Protein AF-A0A2E6C2A3-F1 (afdb_monomer)

Nearest PDB structures (foldseek):
  3q87-assembly1_B  TM=5.213E-01  e=1.460E-03  Encephalitozoon cuniculi
  8ys9-assembly2_B  TM=5.014E-01  e=2.684E-03  Rubellimicrobium thermophilum DSM 16684
  5hjk-assembly1_A  TM=4.630E-01  e=7.469E-04  Pyrococcus abyssi GE5
  3jay-assembly1_A  TM=4.163E-01  e=3.917E-02  Bombyx mori cypovirus 1
  5mat-assembly1_A  TM=3.743E-01  e=6.148E+00  Homo sapiens

Radius of gyration: 19.36 Å; Cα contacts (8 Å, |Δi|>4): 563; chains: 1; bounding box: 42×40×58 Å

Foldseek 3Di:
DWDPPDDDQDDPPALDDDDQQDWFWEDEPWFIAIDRNVLLQLAPQCVQFQVVLLLLLLQVPDPLAAAAEEAVCALNPSQVRHDLNYAYAYEELPHDAAADVCPPHLCCLRRRDDHDCPRPRHHYDNDHDFLPDNAPCVVCVVVVQQEHAEYEHERLPRRLRNLNSNPRRYYFKYKYKFALSCVVVVHDPVSVVVSVPQKWKFWRGLQGTHTPPDDDPLRRITMMMIGNDDPVSSRSSRDHQADPSYGYTNASLSVVCSSPSSVVVQHSVNSRVVTDTPPDDHDDDPPDDPVVVSVVVSVVSVD

Structure (mmCIF, N/CA/C/O backbone):
data_AF-A0A2E6C2A3-F1
#
_entry.id   AF-A0A2E6C2A3-F1
#
loop_
_atom_site.group_PDB
_atom_site.id
_atom_site.type_symbol
_atom_site.label_atom_id
_atom_site.label_alt_id
_atom_site.label_comp_id
_atom_site.label_asym_id
_atom_site.label_entity_id
_atom_site.label_seq_id
_atom_site.pdbx_PDB_ins_code
_atom_site.Cartn_x
_atom_site.Cartn_y
_atom_site.Cartn_z
_atom_site.occupancy
_atom_site.B_iso_or_equiv
_atom_site.auth_seq_id
_atom_site.auth_comp_id
_atom_site.auth_asym_id
_atom_site.auth_atom_id
_atom_site.pdbx_PDB_model_num
ATOM 1 N N . MET A 1 1 ? 3.997 14.629 -7.429 1.00 30.00 1 MET A N 1
ATOM 2 C CA . MET A 1 1 ? 2.573 14.233 -7.316 1.00 30.00 1 MET A CA 1
ATOM 3 C C . MET A 1 1 ? 2.253 13.533 -8.629 1.00 30.00 1 MET A C 1
ATOM 5 O O . MET A 1 1 ? 2.103 14.219 -9.629 1.00 30.00 1 MET A O 1
ATOM 9 N N . ILE A 1 2 ? 2.317 12.200 -8.661 1.00 34.03 2 ILE A N 1
ATOM 10 C CA . ILE A 1 2 ? 2.143 11.409 -9.892 1.00 34.03 2 ILE A CA 1
ATOM 11 C C . ILE A 1 2 ? 0.658 11.502 -10.283 1.00 34.03 2 ILE A C 1
ATOM 13 O O . ILE A 1 2 ? -0.202 11.111 -9.493 1.00 34.03 2 ILE A O 1
ATOM 17 N N . ASN A 1 3 ? 0.331 12.087 -11.435 1.00 29.52 3 ASN A N 1
ATOM 18 C CA . ASN A 1 3 ? -1.042 12.358 -11.862 1.00 29.52 3 ASN A CA 1
ATOM 19 C C . ASN A 1 3 ? -1.529 11.238 -12.795 1.00 29.52 3 ASN A C 1
ATOM 21 O O . ASN A 1 3 ? -1.477 11.328 -14.016 1.00 29.52 3 ASN A O 1
ATOM 25 N N . LEU A 1 4 ? -2.049 10.163 -12.204 1.00 38.25 4 LEU A N 1
ATOM 26 C CA . LEU A 1 4 ? -2.512 8.956 -12.903 1.00 38.25 4 LEU A CA 1
ATOM 27 C C . LEU A 1 4 ? -3.898 9.124 -13.563 1.00 38.25 4 LEU A C 1
ATOM 29 O O . LEU A 1 4 ? -4.798 8.314 -13.371 1.00 38.25 4 LEU A O 1
ATOM 33 N N . LYS A 1 5 ? -4.117 10.176 -14.359 1.00 31.83 5 LYS A N 1
ATOM 34 C CA . LYS A 1 5 ? -5.393 10.373 -15.076 1.00 31.83 5 LYS A CA 1
ATOM 35 C C . LYS A 1 5 ? -5.321 9.883 -16.519 1.00 31.83 5 LYS A C 1
ATOM 37 O O . LYS A 1 5 ? -5.285 10.690 -17.439 1.00 31.83 5 LYS A O 1
ATOM 42 N N . ASN A 1 6 ? -5.399 8.569 -16.727 1.00 35.06 6 ASN A N 1
ATOM 43 C CA . ASN A 1 6 ? -5.836 7.997 -18.007 1.00 35.06 6 ASN A CA 1
ATOM 44 C C . ASN A 1 6 ? -6.695 6.750 -17.765 1.00 35.06 6 ASN A C 1
ATOM 46 O O . ASN A 1 6 ? -6.207 5.710 -17.340 1.00 35.06 6 ASN A O 1
ATOM 50 N N . ARG A 1 7 ? -8.002 6.893 -18.015 1.00 38.50 7 ARG A N 1
ATOM 51 C CA . ARG A 1 7 ? -9.033 5.889 -17.725 1.00 38.50 7 ARG A CA 1
ATOM 52 C C . ARG A 1 7 ? -9.021 4.776 -18.774 1.00 38.50 7 ARG A C 1
ATOM 54 O O . ARG A 1 7 ? -9.281 5.053 -19.945 1.00 38.50 7 ARG A O 1
ATOM 61 N N . TYR A 1 8 ? -8.823 3.535 -18.341 1.00 39.09 8 TYR A N 1
ATOM 62 C CA . TYR A 1 8 ? -9.189 2.338 -19.100 1.00 39.09 8 TYR A CA 1
ATOM 63 C C . TYR A 1 8 ? -10.454 1.734 -18.485 1.00 39.09 8 TYR A C 1
ATOM 65 O O . TYR A 1 8 ? -10.582 1.654 -17.267 1.00 39.09 8 TYR A O 1
ATOM 73 N N . ALA A 1 9 ? -11.413 1.350 -19.329 1.00 34.41 9 ALA A N 1
ATOM 74 C CA . ALA A 1 9 ? -12.522 0.506 -18.908 1.00 34.41 9 ALA A CA 1
ATOM 75 C C . ALA A 1 9 ? -11.968 -0.909 -18.685 1.00 34.41 9 ALA A C 1
ATOM 77 O O . ALA A 1 9 ? -11.440 -1.507 -19.621 1.00 34.41 9 ALA A O 1
ATOM 78 N N . ILE A 1 10 ? -12.045 -1.405 -17.451 1.00 45.72 10 ILE A N 1
ATOM 79 C CA . ILE A 1 10 ? -11.574 -2.740 -17.074 1.00 45.72 10 ILE A CA 1
ATOM 80 C C . ILE A 1 10 ? -12.564 -3.759 -17.659 1.00 45.72 10 ILE A C 1
ATOM 82 O O . ILE A 1 10 ? -13.759 -3.699 -17.367 1.00 45.72 10 ILE A O 1
ATOM 86 N N . SER A 1 11 ? -12.099 -4.646 -18.545 1.00 36.12 11 SER A N 1
ATOM 87 C CA . SER A 1 11 ? -12.903 -5.771 -19.030 1.00 36.12 11 SER A CA 1
ATOM 88 C C . SER A 1 11 ? -12.988 -6.855 -17.958 1.00 36.12 11 SER A C 1
ATOM 90 O O . SER A 1 11 ? -12.017 -7.089 -17.252 1.00 36.12 11 SER A O 1
ATOM 92 N N . GLU A 1 12 ? -14.123 -7.557 -17.887 1.00 39.19 12 GLU A N 1
ATOM 93 C CA . GLU A 1 12 ? -14.438 -8.671 -16.965 1.00 39.19 12 GLU A CA 1
ATOM 94 C C . GLU A 1 12 ? -13.514 -9.910 -17.074 1.00 39.19 12 GLU A C 1
ATOM 96 O O . GLU A 1 12 ? -13.840 -10.989 -16.579 1.00 39.19 12 GLU A O 1
ATOM 101 N N . THR A 1 13 ? -12.361 -9.808 -17.732 1.00 41.03 13 THR A N 1
ATOM 102 C CA . THR A 1 13 ? -11.328 -10.842 -17.681 1.00 41.03 13 THR A CA 1
ATOM 103 C C . THR A 1 13 ? -10.669 -10.795 -16.310 1.00 41.03 13 THR A C 1
ATOM 105 O O . THR A 1 13 ? -10.180 -9.744 -15.902 1.00 41.03 13 THR A O 1
ATOM 108 N N . ALA A 1 14 ? -10.646 -11.933 -15.610 1.00 48.16 14 ALA A N 1
ATOM 109 C CA . ALA A 1 14 ? -9.877 -12.091 -14.382 1.00 48.16 14 ALA A CA 1
ATOM 110 C C . ALA A 1 14 ? -8.466 -11.523 -14.594 1.00 48.16 14 ALA A C 1
ATOM 112 O O . ALA A 1 14 ? -7.770 -11.907 -15.535 1.00 48.16 14 ALA A O 1
ATOM 113 N N . MET A 1 15 ? -8.079 -10.554 -13.769 1.00 66.06 15 MET A N 1
ATOM 114 C CA . MET A 1 15 ? -6.724 -10.020 -13.779 1.00 66.06 15 MET A CA 1
ATOM 115 C C . MET A 1 15 ? -5.789 -11.129 -13.314 1.00 66.06 15 MET A C 1
ATOM 117 O O . MET A 1 15 ? -5.781 -11.496 -12.143 1.00 66.06 15 MET A O 1
ATOM 121 N N . GLU A 1 16 ? -5.036 -11.695 -14.248 1.00 73.69 16 GLU A N 1
ATOM 122 C CA . GLU A 1 16 ? -4.026 -12.699 -13.938 1.00 73.69 16 GLU A CA 1
ATOM 123 C C . GLU A 1 16 ? -2.728 -12.007 -13.513 1.00 73.69 16 GLU A C 1
ATOM 125 O O . GLU A 1 16 ? -2.248 -11.072 -14.165 1.00 73.69 16 GLU A O 1
ATOM 130 N N . GLU A 1 17 ? -2.149 -12.469 -12.405 1.00 87.06 17 GLU A N 1
ATOM 131 C CA . GLU A 1 17 ? -0.811 -12.055 -12.001 1.00 87.06 17 GLU A CA 1
ATOM 132 C C . GLU A 1 17 ? 0.209 -12.479 -13.066 1.00 87.06 17 GLU A C 1
ATOM 134 O O . GLU A 1 17 ? 0.205 -13.605 -13.568 1.00 87.06 17 GLU A O 1
ATOM 139 N N . LEU A 1 18 ? 1.114 -11.563 -13.414 1.00 92.25 18 LEU A N 1
ATOM 140 C CA . LEU A 1 18 ? 2.214 -11.881 -14.313 1.00 92.25 18 LEU A CA 1
ATOM 141 C C . LEU A 1 18 ? 3.245 -12.770 -13.598 1.00 92.25 18 LEU A C 1
ATOM 143 O O . LEU A 1 18 ? 3.566 -12.513 -12.437 1.00 92.25 18 LEU A O 1
ATOM 147 N N . PRO A 1 19 ? 3.864 -13.738 -14.297 1.00 93.81 19 PRO A N 1
ATOM 148 C CA . PRO A 1 19 ? 5.027 -14.450 -13.776 1.00 93.81 19 PRO A CA 1
ATOM 149 C C . PRO A 1 19 ? 6.126 -13.481 -13.318 1.00 93.81 19 PRO A C 1
ATOM 151 O O . PRO A 1 19 ? 6.351 -12.453 -13.957 1.00 93.81 19 PRO A O 1
ATOM 154 N N . LEU A 1 20 ? 6.849 -13.803 -12.243 1.00 95.00 20 LEU A N 1
ATOM 155 C CA . LEU A 1 20 ? 7.903 -12.929 -11.701 1.00 95.00 20 LEU A CA 1
ATOM 156 C C . LEU A 1 20 ? 9.041 -12.651 -12.703 1.00 95.00 20 LEU A C 1
ATOM 158 O O . LEU A 1 20 ? 9.672 -11.596 -12.648 1.00 95.00 20 LEU A O 1
ATOM 162 N N . ASP A 1 21 ? 9.292 -13.573 -13.632 1.00 95.50 21 ASP A N 1
ATOM 163 C CA . ASP A 1 21 ? 10.275 -13.439 -14.712 1.00 95.50 21 ASP A CA 1
ATOM 164 C C . ASP A 1 21 ? 9.730 -12.744 -15.972 1.00 95.50 21 ASP A C 1
ATOM 166 O O . ASP A 1 21 ? 10.460 -12.544 -16.949 1.00 95.50 21 ASP A O 1
ATOM 170 N N . ALA A 1 22 ? 8.460 -12.331 -15.962 1.00 96.19 22 ALA A N 1
ATOM 171 C CA . ALA A 1 22 ? 7.900 -11.502 -17.012 1.00 96.19 22 ALA A CA 1
ATOM 172 C C . ALA A 1 22 ? 8.644 -10.167 -17.098 1.00 96.19 22 ALA A C 1
ATOM 174 O O . ALA A 1 22 ? 8.986 -9.559 -16.090 1.00 96.19 22 ALA A O 1
ATOM 175 N N . TRP A 1 23 ? 8.820 -9.658 -18.313 1.00 97.25 23 TRP A N 1
ATOM 176 C CA . TRP A 1 23 ? 9.277 -8.290 -18.526 1.00 97.25 23 TRP A CA 1
ATOM 177 C C . TRP A 1 23 ? 8.085 -7.350 -18.665 1.00 97.25 23 TRP A C 1
ATOM 179 O O . TRP A 1 23 ? 7.107 -7.668 -19.354 1.00 97.25 23 TRP A O 1
ATOM 189 N N . ILE A 1 24 ? 8.195 -6.201 -18.007 1.00 97.56 24 ILE A N 1
ATOM 190 C CA . ILE A 1 24 ? 7.242 -5.096 -18.066 1.00 97.56 24 ILE A CA 1
ATOM 191 C C . ILE A 1 24 ? 7.940 -3.828 -18.549 1.00 97.56 24 ILE A C 1
ATOM 193 O O . ILE A 1 24 ? 9.171 -3.732 -18.551 1.00 97.56 24 ILE A O 1
ATOM 197 N N . THR A 1 25 ? 7.141 -2.840 -18.929 1.00 98.19 25 THR A N 1
ATOM 198 C CA . THR A 1 25 ? 7.621 -1.548 -19.415 1.00 98.19 25 THR A CA 1
ATOM 199 C C . THR A 1 25 ? 7.002 -0.428 -18.601 1.00 98.19 25 THR A C 1
ATOM 201 O O . THR A 1 25 ? 5.785 -0.330 -18.513 1.00 98.19 25 THR A O 1
ATOM 204 N N . VAL A 1 26 ? 7.820 0.463 -18.056 1.00 98.38 26 VAL A N 1
ATOM 205 C CA . VAL A 1 26 ? 7.362 1.754 -17.532 1.00 98.38 26 VAL A CA 1
ATOM 206 C C . VAL A 1 26 ? 7.605 2.788 -18.616 1.00 98.38 26 VAL A C 1
ATOM 208 O O . VAL A 1 26 ? 8.708 2.843 -19.158 1.00 98.38 26 VAL A O 1
ATOM 211 N N . SER A 1 27 ? 6.609 3.597 -18.954 1.00 98.00 27 SER A N 1
ATOM 212 C CA . SER A 1 27 ? 6.743 4.611 -20.004 1.00 98.00 27 SER A CA 1
ATOM 213 C C . SER A 1 27 ? 6.090 5.928 -19.619 1.00 98.00 27 SER A C 1
ATOM 215 O O . SER A 1 27 ? 4.968 5.926 -19.105 1.00 98.00 27 SER A O 1
ATOM 217 N N . ASP A 1 28 ? 6.758 7.026 -19.961 1.00 98.12 28 ASP A N 1
ATOM 218 C CA . ASP A 1 28 ? 6.150 8.348 -20.082 1.00 98.12 28 ASP A CA 1
ATOM 219 C C . ASP A 1 28 ? 5.925 8.721 -21.560 1.00 98.12 28 ASP A C 1
ATOM 221 O O . ASP A 1 28 ? 5.974 7.867 -22.453 1.00 98.12 28 ASP A O 1
ATOM 225 N N . ALA A 1 29 ? 5.621 9.992 -21.833 1.00 97.56 29 ALA A N 1
ATOM 226 C CA . ALA A 1 29 ? 5.338 10.475 -23.185 1.00 97.56 29 ALA A CA 1
ATOM 227 C C . ALA A 1 29 ? 6.500 10.266 -24.178 1.00 97.56 29 ALA A C 1
ATOM 229 O O . ALA A 1 29 ? 6.259 10.101 -25.375 1.00 97.56 29 ALA A O 1
ATOM 230 N N . GLU A 1 30 ? 7.745 10.248 -23.702 1.00 97.62 30 GLU A N 1
ATOM 231 C CA . GLU A 1 30 ? 8.944 10.274 -24.550 1.00 97.62 30 GLU A CA 1
ATOM 232 C C . GLU A 1 30 ? 9.858 9.061 -24.332 1.00 97.62 30 GLU A C 1
ATOM 234 O O . GLU A 1 30 ? 10.491 8.585 -25.279 1.00 97.62 30 GLU A O 1
ATOM 239 N N . HIS A 1 31 ? 9.912 8.545 -23.104 1.00 98.50 31 HIS A N 1
ATOM 240 C CA . HIS A 1 31 ? 10.874 7.538 -22.676 1.00 98.50 31 HIS A CA 1
ATOM 241 C C . HIS A 1 31 ? 10.195 6.302 -22.093 1.00 98.50 31 HIS A C 1
ATOM 243 O O . HIS A 1 31 ? 9.140 6.379 -21.460 1.00 98.50 31 HIS A O 1
ATOM 249 N N . LYS A 1 32 ? 10.881 5.165 -22.221 1.00 98.25 32 LYS A N 1
ATOM 250 C CA . LYS A 1 32 ? 10.518 3.898 -21.592 1.00 98.25 32 LYS A CA 1
ATOM 251 C C . LYS A 1 32 ? 11.697 3.217 -20.908 1.00 98.25 32 LYS A C 1
ATOM 253 O O . LYS A 1 32 ? 12.860 3.398 -21.279 1.00 98.25 32 LYS A O 1
ATOM 258 N N . HIS A 1 33 ? 11.368 2.379 -19.936 1.00 98.19 33 HIS A N 1
ATOM 259 C CA . HIS A 1 33 ? 12.287 1.508 -19.223 1.00 98.19 33 HIS A CA 1
ATOM 260 C C . HIS A 1 33 ? 11.682 0.108 -19.116 1.00 98.19 33 HIS A C 1
ATOM 262 O O . HIS A 1 33 ? 10.583 -0.050 -18.586 1.00 98.19 33 HIS A O 1
ATOM 268 N N . ASN A 1 34 ? 12.390 -0.903 -19.620 1.00 98.06 34 ASN A N 1
ATOM 269 C CA . ASN A 1 34 ? 11.996 -2.298 -19.453 1.00 98.06 34 ASN A CA 1
ATOM 270 C C . ASN A 1 34 ? 12.685 -2.872 -18.211 1.00 98.06 34 ASN A C 1
ATOM 272 O O . ASN A 1 34 ? 13.881 -2.657 -18.014 1.00 98.06 34 ASN A O 1
ATOM 276 N N . LEU A 1 35 ? 11.944 -3.622 -17.403 1.00 97.69 35 LEU A N 1
ATOM 277 C CA . LEU A 1 35 ? 12.467 -4.281 -16.211 1.00 97.69 35 LEU A CA 1
ATOM 278 C C . LEU A 1 35 ? 11.759 -5.624 -15.974 1.00 97.69 35 LEU A C 1
ATOM 280 O O . LEU A 1 35 ? 10.610 -5.791 -16.399 1.00 97.69 35 LEU A O 1
ATOM 284 N N . PRO A 1 36 ? 12.405 -6.572 -15.275 1.00 97.38 36 PRO A N 1
ATOM 285 C CA . PRO A 1 36 ? 11.733 -7.755 -14.757 1.00 97.38 36 PRO A CA 1
ATOM 286 C C . PRO A 1 36 ? 10.619 -7.360 -13.785 1.00 97.38 36 PRO A C 1
ATOM 288 O O . PRO A 1 36 ? 10.810 -6.487 -12.933 1.00 97.38 36 PRO A O 1
ATOM 291 N N . TYR A 1 37 ? 9.472 -8.027 -13.876 1.00 96.81 37 TYR A N 1
ATOM 292 C CA . TYR A 1 37 ? 8.324 -7.793 -13.007 1.00 96.81 37 TYR A CA 1
ATOM 293 C C . TYR A 1 37 ? 8.673 -8.048 -11.543 1.00 96.81 37 TYR A C 1
ATOM 295 O O . TYR A 1 37 ? 8.223 -7.300 -10.680 1.00 96.81 37 TYR A O 1
ATOM 303 N N . PHE A 1 38 ? 9.560 -9.012 -11.276 1.00 97.12 38 PHE A N 1
ATOM 304 C CA . PHE A 1 38 ? 10.152 -9.252 -9.962 1.00 97.12 38 PHE A CA 1
ATOM 305 C C . PHE A 1 38 ? 10.625 -7.970 -9.262 1.00 97.12 38 PHE A C 1
ATOM 307 O O . PHE A 1 38 ? 10.284 -7.759 -8.103 1.00 97.12 38 PHE A O 1
ATOM 314 N N . ASN A 1 39 ? 11.344 -7.082 -9.961 1.00 96.00 39 ASN A N 1
ATOM 315 C CA . ASN A 1 39 ? 11.860 -5.847 -9.360 1.00 96.00 39 ASN A CA 1
ATOM 316 C C . ASN A 1 39 ? 10.726 -4.923 -8.900 1.00 96.00 39 ASN A C 1
ATOM 318 O 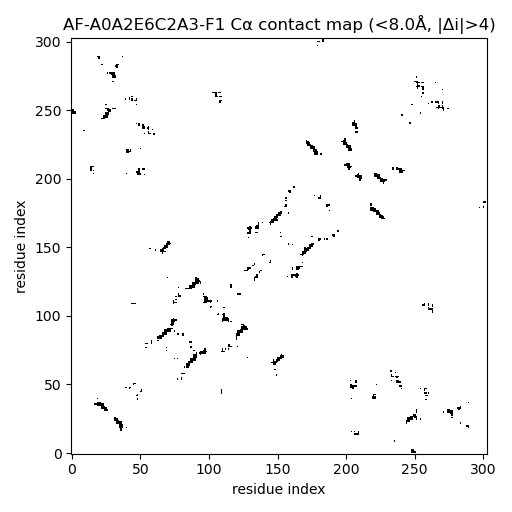O . ASN A 1 39 ? 10.854 -4.266 -7.874 1.00 96.00 39 ASN A O 1
ATOM 322 N N . TYR A 1 40 ? 9.618 -4.880 -9.645 1.00 96.38 40 TYR A N 1
ATOM 323 C CA . TYR A 1 40 ? 8.432 -4.129 -9.237 1.00 96.38 40 TYR A CA 1
ATOM 324 C C . TYR A 1 40 ? 7.695 -4.821 -8.088 1.00 96.38 40 TYR A C 1
ATOM 326 O O . TYR A 1 40 ? 7.234 -4.175 -7.151 1.00 96.38 40 TYR A O 1
ATOM 334 N N . ARG A 1 41 ? 7.634 -6.149 -8.135 1.00 94.88 41 ARG A N 1
ATOM 335 C CA . ARG A 1 41 ? 6.929 -6.987 -7.168 1.00 94.88 41 ARG A CA 1
ATOM 336 C C . ARG A 1 41 ? 7.505 -6.959 -5.758 1.00 94.88 41 ARG A C 1
ATOM 338 O O . ARG A 1 41 ? 6.729 -7.105 -4.826 1.00 94.88 41 ARG A O 1
ATOM 345 N N . ILE A 1 42 ? 8.811 -6.756 -5.603 1.00 94.19 42 ILE A N 1
ATOM 346 C CA . ILE A 1 42 ? 9.465 -6.641 -4.287 1.00 94.19 42 ILE A CA 1
ATOM 347 C C . ILE A 1 42 ? 9.402 -5.225 -3.691 1.00 94.19 42 ILE A C 1
ATOM 349 O O . ILE A 1 42 ? 9.993 -4.974 -2.645 1.00 94.19 42 ILE A O 1
ATOM 353 N N . CYS A 1 43 ? 8.757 -4.271 -4.367 1.00 93.81 43 CYS A N 1
ATOM 354 C CA . CYS A 1 43 ? 8.731 -2.886 -3.919 1.00 93.81 43 CYS A CA 1
ATOM 355 C C . CYS A 1 43 ? 7.668 -2.664 -2.834 1.00 93.81 43 CYS A C 1
ATOM 357 O O . CYS A 1 43 ? 6.473 -2.786 -3.098 1.00 93.81 43 CYS A O 1
ATOM 359 N N . CYS A 1 44 ? 8.105 -2.232 -1.650 1.00 92.00 44 CYS A N 1
ATOM 360 C CA . CYS A 1 44 ? 7.234 -1.857 -0.534 1.00 92.00 44 CYS A CA 1
ATOM 361 C C . CYS A 1 44 ? 6.697 -0.416 -0.594 1.00 92.00 44 CYS A C 1
ATOM 363 O O . CYS A 1 44 ? 6.017 0.045 0.316 1.00 92.00 44 CYS A O 1
ATOM 365 N N . ASN A 1 45 ? 6.982 0.335 -1.661 1.00 93.94 45 ASN A N 1
ATOM 366 C CA . ASN A 1 45 ? 6.507 1.709 -1.773 1.00 93.94 45 ASN A CA 1
ATOM 367 C C . ASN A 1 45 ? 5.000 1.750 -2.087 1.00 93.94 45 ASN A C 1
ATOM 369 O O . ASN A 1 45 ? 4.590 1.533 -3.235 1.00 93.94 45 ASN A O 1
ATOM 373 N N . HIS A 1 46 ? 4.192 2.094 -1.077 1.00 92.19 46 HIS A N 1
ATOM 374 C CA . HIS A 1 46 ? 2.725 2.181 -1.135 1.00 92.19 46 HIS A CA 1
ATOM 375 C C . HIS A 1 46 ? 2.194 3.049 -2.290 1.00 92.19 46 HIS A C 1
ATOM 377 O O . HIS A 1 46 ? 1.087 2.836 -2.791 1.00 92.19 46 HIS A O 1
ATOM 383 N N . MET A 1 47 ? 2.995 4.006 -2.771 1.00 91.31 47 MET A N 1
ATOM 384 C CA . MET A 1 47 ? 2.626 4.879 -3.887 1.00 91.31 47 MET A CA 1
ATOM 385 C C . MET A 1 47 ? 2.559 4.160 -5.235 1.00 91.31 47 MET A C 1
ATOM 387 O O . MET A 1 47 ? 1.907 4.665 -6.151 1.00 91.31 47 MET A O 1
ATOM 391 N N . ILE A 1 48 ? 3.245 3.023 -5.383 1.00 94.56 48 ILE A N 1
ATOM 392 C CA . ILE A 1 48 ? 3.343 2.311 -6.660 1.00 94.56 48 ILE A CA 1
ATOM 393 C C . ILE A 1 48 ? 3.052 0.811 -6.563 1.00 94.56 48 ILE A C 1
ATOM 395 O O . ILE A 1 48 ? 2.894 0.183 -7.600 1.00 94.56 48 ILE A O 1
ATOM 399 N N . ASN A 1 49 ? 2.967 0.208 -5.379 1.00 94.75 49 ASN A N 1
ATOM 400 C CA . ASN A 1 49 ? 2.737 -1.238 -5.239 1.00 94.75 49 ASN A CA 1
ATOM 401 C C . ASN A 1 49 ? 1.252 -1.657 -5.393 1.00 94.75 49 ASN A C 1
ATOM 403 O O . ASN A 1 49 ? 0.965 -2.847 -5.490 1.00 94.75 49 ASN A O 1
ATOM 407 N N . GLY A 1 50 ? 0.323 -0.693 -5.460 1.00 95.88 50 GLY A N 1
ATOM 408 C CA . GLY A 1 50 ? -1.128 -0.915 -5.551 1.00 95.88 50 GLY A CA 1
ATOM 409 C C . GLY A 1 50 ? -1.899 -0.618 -4.258 1.00 95.88 50 GLY A C 1
ATOM 410 O O . GLY A 1 50 ? -3.121 -0.497 -4.294 1.00 95.88 50 GLY A O 1
ATOM 411 N N . GLU A 1 51 ? -1.214 -0.415 -3.135 1.00 96.69 51 GLU A N 1
ATOM 412 C CA . GLU A 1 51 ? -1.825 -0.126 -1.833 1.00 96.69 51 GLU A CA 1
ATOM 413 C C . GLU A 1 51 ? -2.662 1.157 -1.846 1.00 96.69 51 GLU A C 1
ATOM 415 O O . GLU A 1 51 ? -3.815 1.162 -1.420 1.00 96.69 51 GLU A O 1
ATOM 420 N N . MET A 1 52 ? -2.134 2.243 -2.417 1.00 96.50 52 MET A N 1
ATOM 421 C CA . MET A 1 52 ? -2.906 3.483 -2.546 1.00 96.50 52 MET A CA 1
ATOM 422 C C . MET A 1 52 ? -4.099 3.355 -3.495 1.00 96.50 52 MET A C 1
ATOM 424 O O . MET A 1 52 ? -5.106 4.034 -3.295 1.00 96.50 52 MET A O 1
ATOM 428 N N . SER A 1 53 ? -4.030 2.480 -4.502 1.00 97.38 53 SER A N 1
ATOM 429 C CA . SER A 1 53 ? -5.187 2.177 -5.354 1.00 97.38 53 SER A CA 1
ATOM 430 C C . SER A 1 53 ? -6.268 1.420 -4.578 1.00 97.38 53 SER A C 1
ATOM 432 O O . SER A 1 53 ? -7.450 1.732 -4.733 1.00 97.38 53 SER A O 1
ATOM 434 N N . LEU A 1 54 ? -5.880 0.491 -3.696 1.00 98.50 54 LEU A N 1
ATOM 435 C CA . LEU A 1 54 ? -6.806 -0.188 -2.788 1.00 98.50 54 LEU A CA 1
ATOM 436 C C . LEU A 1 54 ? -7.463 0.805 -1.827 1.00 98.50 54 LEU A C 1
ATOM 438 O O . LEU A 1 54 ? -8.690 0.876 -1.789 1.00 98.50 54 LEU A O 1
ATOM 442 N N . LEU A 1 55 ? -6.671 1.602 -1.101 1.00 98.44 55 LEU A N 1
ATOM 443 C CA . LEU A 1 55 ? -7.187 2.569 -0.128 1.00 98.44 55 LEU A CA 1
ATOM 444 C C . LEU A 1 55 ? -8.201 3.526 -0.765 1.00 98.44 55 LEU A C 1
ATOM 446 O O . LEU A 1 55 ? -9.283 3.730 -0.222 1.00 98.44 55 LEU A O 1
ATOM 450 N N . ARG A 1 56 ? -7.882 4.088 -1.936 1.00 98.44 56 ARG A N 1
ATOM 451 C CA . ARG A 1 56 ? -8.788 4.998 -2.657 1.00 98.44 56 ARG A CA 1
ATOM 452 C C . ARG A 1 56 ? -10.087 4.316 -3.063 1.00 98.44 56 ARG A C 1
ATOM 454 O O . ARG A 1 56 ? -11.150 4.925 -2.969 1.00 98.44 56 ARG A O 1
ATOM 461 N N . SER A 1 57 ? -10.007 3.059 -3.494 1.00 98.44 57 SER A N 1
ATOM 462 C CA . SER A 1 57 ? -11.188 2.271 -3.838 1.00 98.44 57 SER A CA 1
ATOM 463 C C . SER A 1 57 ? -12.060 1.973 -2.608 1.00 98.44 57 SER A C 1
ATOM 465 O O . SER A 1 57 ? -13.284 2.106 -2.675 1.00 98.44 57 SER A O 1
ATOM 467 N N . ILE A 1 58 ? -11.441 1.673 -1.459 1.00 98.50 58 ILE A N 1
ATOM 468 C CA . ILE A 1 58 ? -12.114 1.517 -0.159 1.00 98.50 58 ILE A CA 1
ATOM 469 C C . ILE A 1 58 ? -12.802 2.811 0.261 1.00 98.50 58 ILE A C 1
ATOM 471 O O . ILE A 1 58 ? -14.011 2.800 0.471 1.00 98.50 58 ILE A O 1
ATOM 475 N N . VAL A 1 59 ? -12.077 3.930 0.331 1.00 98.25 59 VAL A N 1
ATOM 476 C CA . VAL A 1 59 ? -12.637 5.228 0.743 1.00 98.25 59 VAL A CA 1
ATOM 477 C C . VAL A 1 59 ? -13.820 5.622 -0.140 1.00 98.25 59 VAL A C 1
ATOM 479 O O . VAL A 1 59 ? -14.860 6.028 0.368 1.00 98.25 59 VAL A O 1
ATOM 482 N N . LYS A 1 60 ? -13.708 5.438 -1.458 1.00 97.94 60 LYS A N 1
ATOM 483 C CA . LYS A 1 60 ? -14.787 5.752 -2.404 1.00 97.94 60 LYS A CA 1
ATOM 484 C C . LYS A 1 60 ? -16.090 4.992 -2.116 1.00 97.94 60 LYS A C 1
ATOM 486 O O . LYS A 1 60 ? -17.165 5.515 -2.406 1.00 97.94 60 LYS A O 1
ATOM 491 N N . ASN A 1 61 ? -15.994 3.769 -1.601 1.00 97.81 61 ASN A N 1
ATOM 492 C CA . ASN A 1 61 ? -17.129 2.868 -1.384 1.00 97.81 61 ASN A CA 1
ATOM 493 C C . ASN A 1 61 ? -17.537 2.736 0.094 1.00 97.81 61 ASN A C 1
ATOM 495 O O . ASN A 1 61 ? -18.537 2.087 0.402 1.00 97.81 61 ASN A O 1
ATOM 499 N N . ALA A 1 62 ? -16.782 3.345 1.006 1.00 97.62 62 ALA A N 1
ATOM 500 C CA . ALA A 1 62 ? -17.053 3.340 2.433 1.00 97.62 62 ALA A CA 1
ATOM 501 C C . ALA A 1 62 ? -18.198 4.312 2.796 1.00 97.62 62 ALA A C 1
ATOM 503 O O . ALA A 1 62 ? -18.456 5.280 2.071 1.00 97.62 62 ALA A O 1
ATOM 504 N N . PRO A 1 63 ? -18.902 4.090 3.922 1.00 97.88 63 PRO A N 1
ATOM 505 C CA . PRO A 1 63 ? -19.859 5.066 4.434 1.00 97.88 63 PRO A CA 1
ATOM 506 C C . PRO A 1 63 ? -19.165 6.394 4.769 1.00 97.88 63 PRO A C 1
ATOM 508 O O . PRO A 1 63 ? -17.971 6.443 5.055 1.00 97.88 63 PRO A O 1
ATOM 511 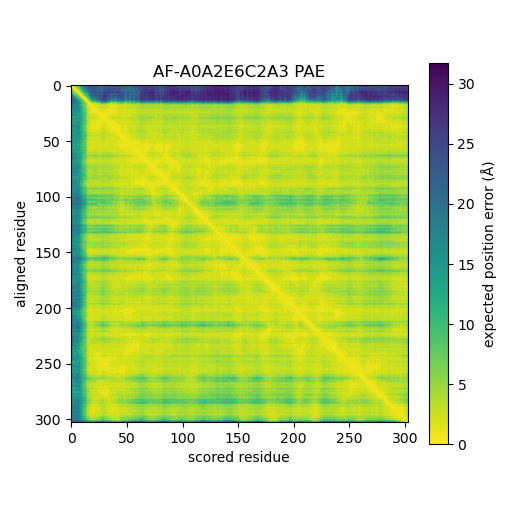N N . SER A 1 64 ? -19.922 7.493 4.753 1.00 97.19 64 SER A N 1
ATOM 512 C CA . SER A 1 64 ? -19.364 8.840 4.935 1.00 97.19 64 SER A CA 1
ATOM 513 C C . SER A 1 64 ? -18.656 9.046 6.276 1.00 97.19 64 SER A C 1
ATOM 515 O O . SER A 1 64 ? -17.777 9.892 6.356 1.00 97.19 64 SER A O 1
ATOM 517 N N . ASP A 1 65 ? -19.044 8.308 7.311 1.00 97.81 65 ASP A N 1
ATOM 518 C CA . ASP A 1 65 ? -18.511 8.351 8.677 1.00 97.81 65 ASP A CA 1
ATOM 519 C C . ASP A 1 65 ? -17.543 7.195 8.988 1.00 97.81 65 ASP A C 1
ATOM 521 O O . ASP A 1 65 ? -17.327 6.840 10.150 1.00 97.81 65 ASP A O 1
ATOM 525 N N . ALA A 1 66 ? -16.958 6.599 7.944 1.00 98.62 66 ALA A N 1
ATOM 526 C CA . ALA A 1 66 ? -16.120 5.419 8.067 1.00 98.62 66 ALA A CA 1
ATOM 527 C C . ALA A 1 66 ? -14.940 5.588 9.034 1.00 98.62 66 ALA A C 1
ATOM 529 O O . ALA A 1 66 ? -14.263 6.617 9.057 1.00 98.62 66 ALA A O 1
ATOM 530 N N . GLN A 1 67 ? -14.679 4.525 9.790 1.00 98.75 67 GLN A N 1
ATOM 531 C CA . GLN A 1 67 ? -13.559 4.383 10.711 1.00 98.75 67 GLN A CA 1
ATOM 532 C C . GLN A 1 67 ? -12.421 3.638 10.000 1.00 98.75 67 GLN A C 1
ATOM 534 O O . GLN A 1 67 ? -12.552 2.454 9.671 1.00 98.75 67 GLN A O 1
ATOM 539 N N . ILE A 1 68 ? -11.319 4.340 9.744 1.00 98.69 68 ILE A N 1
ATOM 540 C CA . ILE A 1 68 ? -10.151 3.855 9.005 1.00 98.69 68 ILE A CA 1
ATOM 541 C C . ILE A 1 68 ? -8.961 3.780 9.960 1.00 98.69 68 ILE A C 1
ATOM 543 O O . ILE A 1 68 ? -8.545 4.786 10.528 1.00 98.69 68 ILE A O 1
ATOM 547 N N . PHE A 1 69 ? -8.421 2.586 10.158 1.00 98.81 69 PHE A N 1
ATOM 548 C CA . PHE A 1 69 ? -7.325 2.327 11.083 1.00 98.81 69 PHE A CA 1
ATOM 549 C C . PHE A 1 69 ? -6.064 1.965 10.300 1.00 98.81 69 PHE A C 1
ATOM 551 O O . PHE A 1 69 ? -6.118 1.158 9.374 1.00 98.81 69 PHE A O 1
ATOM 558 N N . ASP A 1 70 ? -4.937 2.550 10.692 1.00 98.44 70 ASP A N 1
ATOM 559 C CA . ASP A 1 70 ? -3.610 2.266 10.147 1.00 98.44 70 ASP A CA 1
ATOM 560 C C . ASP A 1 70 ? -2.656 1.995 11.313 1.00 98.44 70 ASP A C 1
ATOM 562 O O . ASP A 1 70 ? -2.382 2.881 12.128 1.00 98.44 70 ASP A O 1
ATOM 566 N N . VAL A 1 71 ? -2.225 0.744 11.448 1.00 98.19 71 VAL A N 1
ATOM 567 C CA . VAL A 1 71 ? -1.291 0.287 12.481 1.00 98.19 71 VAL A CA 1
ATOM 568 C C . VAL A 1 71 ? 0.058 0.036 11.819 1.00 98.19 71 VAL A C 1
ATOM 570 O O . VAL A 1 71 ? 0.120 -0.723 10.856 1.00 98.19 71 VAL A O 1
ATOM 573 N N . GLY A 1 72 ? 1.111 0.677 12.333 1.00 96.06 72 GLY A N 1
ATOM 574 C CA . GLY A 1 72 ? 2.369 0.870 11.599 1.00 96.06 72 GLY A CA 1
ATOM 575 C C . GLY A 1 72 ? 2.387 2.174 10.803 1.00 96.06 72 GLY A C 1
ATOM 576 O O . GLY A 1 72 ? 2.873 2.226 9.679 1.00 96.06 72 GLY A O 1
ATOM 577 N N . ALA A 1 73 ? 1.773 3.230 11.341 1.00 96.25 73 ALA A N 1
ATOM 578 C CA . ALA A 1 73 ? 1.413 4.422 10.575 1.00 96.25 73 ALA A CA 1
ATOM 579 C C . ALA A 1 73 ? 2.538 5.460 10.405 1.00 96.25 73 ALA A C 1
ATOM 581 O O . ALA A 1 73 ? 2.265 6.596 9.993 1.00 96.25 73 ALA A O 1
ATOM 582 N N . THR A 1 74 ? 3.790 5.138 10.737 1.00 94.25 74 THR A N 1
ATOM 583 C CA . THR A 1 74 ? 4.914 6.043 10.468 1.00 94.25 74 THR A CA 1
ATOM 584 C C . THR A 1 74 ? 4.962 6.428 8.989 1.00 94.25 74 THR A C 1
ATOM 586 O O . THR A 1 74 ? 4.996 5.589 8.096 1.00 94.25 74 THR A O 1
ATOM 589 N N . GLY A 1 75 ? 4.958 7.733 8.716 1.00 93.88 75 GLY A N 1
ATOM 590 C CA . GLY A 1 75 ? 4.949 8.264 7.355 1.00 93.88 75 GLY A CA 1
ATOM 591 C C . GLY A 1 75 ? 3.630 8.064 6.598 1.00 93.88 75 GLY A C 1
ATOM 592 O O . GLY A 1 75 ? 3.591 8.327 5.396 1.00 93.88 75 GLY A O 1
ATOM 593 N N . SER A 1 76 ? 2.548 7.644 7.263 1.00 94.94 76 SER A N 1
ATOM 594 C CA . SER A 1 76 ? 1.265 7.372 6.610 1.00 94.94 76 SER A CA 1
ATOM 595 C C . SER A 1 76 ? 0.679 8.607 5.933 1.00 94.94 76 SER A C 1
ATOM 597 O O . SER A 1 76 ? 0.508 9.663 6.553 1.00 94.94 76 SER A O 1
ATOM 599 N N . CYS A 1 77 ? 0.304 8.458 4.662 1.00 95.38 77 CYS A N 1
ATOM 600 C CA . CYS A 1 77 ? -0.414 9.476 3.904 1.00 95.38 77 CYS A CA 1
ATOM 601 C C . CYS A 1 77 ? -1.925 9.230 3.810 1.00 95.38 77 CYS A C 1
ATOM 603 O O . CYS A 1 77 ? -2.599 9.938 3.057 1.00 95.38 77 CYS A O 1
ATOM 605 N N . PHE A 1 78 ? -2.468 8.267 4.563 1.00 96.00 78 PHE A N 1
ATOM 606 C CA . PHE A 1 78 ? -3.903 7.962 4.586 1.00 96.00 78 PHE A CA 1
ATOM 607 C C . PHE A 1 78 ? -4.780 9.204 4.809 1.00 96.00 78 PHE A C 1
ATOM 609 O O . PHE A 1 78 ? -5.759 9.358 4.076 1.00 96.00 78 PHE A O 1
ATOM 616 N N . PRO A 1 79 ? -4.433 10.150 5.712 1.00 97.06 79 PRO A N 1
ATOM 617 C CA . PRO A 1 79 ? -5.251 11.345 5.917 1.00 97.06 79 PRO A CA 1
ATOM 618 C C . PRO A 1 79 ? -5.439 12.226 4.676 1.00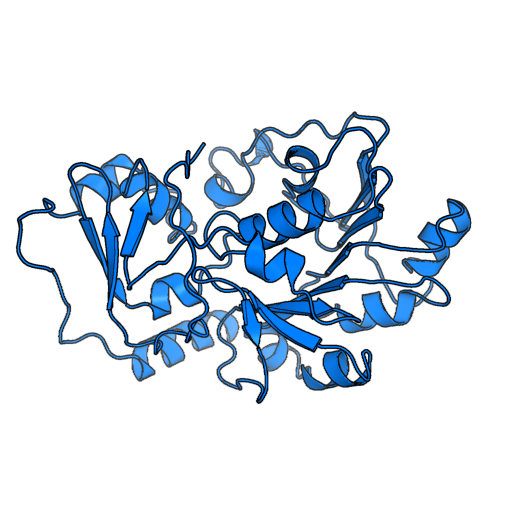 97.06 79 PRO A C 1
ATOM 620 O O . PRO A 1 79 ? -6.373 13.018 4.631 1.00 97.06 79 PRO A O 1
ATOM 623 N N . CYS A 1 80 ? -4.581 12.114 3.656 1.00 96.19 80 CYS A N 1
ATOM 624 C CA . CYS A 1 80 ? -4.780 12.833 2.397 1.00 96.19 80 CYS A CA 1
ATOM 625 C C . CYS A 1 80 ? -5.859 12.227 1.494 1.00 96.19 80 CYS A C 1
ATOM 627 O O . CYS A 1 80 ? -6.225 12.864 0.507 1.00 96.19 80 CYS A O 1
ATOM 629 N N . GLU A 1 81 ? -6.274 10.990 1.753 1.00 96.31 81 GLU A N 1
ATOM 630 C CA . GLU A 1 81 ? -7.200 10.248 0.899 1.00 96.31 81 GLU A CA 1
ATOM 631 C C . GLU A 1 81 ? -8.594 10.128 1.528 1.00 96.31 81 GLU A C 1
ATOM 633 O O . GLU A 1 81 ? -9.536 9.850 0.798 1.00 96.31 81 GLU A O 1
ATOM 638 N N . ILE A 1 82 ? -8.748 10.351 2.840 1.00 95.38 82 ILE A N 1
ATOM 639 C CA . ILE A 1 82 ? -10.045 10.262 3.530 1.00 95.38 82 ILE A CA 1
ATOM 640 C C . ILE A 1 82 ? -10.870 11.548 3.394 1.00 95.38 82 ILE A C 1
ATOM 642 O O . ILE A 1 82 ? -10.336 12.655 3.303 1.00 95.38 82 ILE A O 1
ATOM 646 N N . GLU A 1 83 ? -12.192 11.407 3.464 1.00 96.19 83 GLU A N 1
ATOM 647 C CA . GLU A 1 83 ? -13.112 12.545 3.498 1.00 96.19 83 GLU A CA 1
ATOM 648 C C . GLU A 1 83 ? -13.160 13.199 4.895 1.00 96.19 83 GLU A C 1
ATOM 650 O O . GLU A 1 83 ? -12.995 12.503 5.898 1.00 96.19 83 GLU A O 1
ATOM 655 N N . PRO A 1 84 ? -13.474 14.507 5.015 1.00 96.50 84 PRO A N 1
ATOM 656 C CA . PRO A 1 84 ? -13.568 15.196 6.312 1.00 96.50 84 PRO A CA 1
ATOM 657 C C . PRO A 1 84 ? -14.590 14.608 7.296 1.00 96.50 84 PRO A C 1
ATOM 659 O O . PRO A 1 84 ? -14.567 14.936 8.479 1.00 96.50 84 PRO A O 1
ATOM 662 N N . THR A 1 85 ? -15.532 13.802 6.803 1.00 97.81 85 THR A N 1
ATOM 663 C CA . THR A 1 85 ? -16.543 13.114 7.615 1.00 97.81 85 THR A CA 1
ATOM 664 C C . THR A 1 85 ? -16.085 11.741 8.107 1.00 97.81 85 THR A C 1
ATOM 666 O O . THR A 1 85 ? -16.700 11.215 9.027 1.00 97.81 85 THR A O 1
ATOM 669 N N . MET A 1 86 ? -15.034 11.168 7.516 1.00 98.56 86 MET A N 1
ATOM 670 C CA . MET A 1 86 ? -14.436 9.896 7.928 1.00 98.56 86 MET A CA 1
ATOM 671 C C . MET A 1 86 ? -13.376 10.128 8.996 1.00 98.56 86 MET A C 1
ATOM 673 O O . MET A 1 86 ? -12.829 11.223 9.097 1.00 98.56 86 MET A O 1
ATOM 677 N N . HIS A 1 87 ? -13.029 9.085 9.741 1.00 98.69 87 HIS A N 1
ATOM 678 C CA . HIS A 1 87 ? -12.060 9.150 10.827 1.00 98.69 87 HIS A CA 1
ATOM 679 C C . HIS A 1 87 ? -10.848 8.269 10.533 1.00 98.69 87 HIS A C 1
ATOM 681 O O . HIS A 1 87 ? -10.998 7.068 10.312 1.00 98.69 87 HIS A O 1
ATOM 687 N N . ALA A 1 88 ? -9.646 8.849 10.563 1.00 98.56 88 ALA A N 1
ATOM 688 C CA . ALA A 1 88 ? -8.399 8.090 10.508 1.00 98.56 88 ALA A CA 1
ATOM 689 C C . ALA A 1 88 ? -7.783 7.943 11.897 1.00 98.56 88 ALA A C 1
ATOM 691 O O . ALA A 1 88 ? -7.561 8.926 12.604 1.00 98.56 88 ALA A O 1
ATOM 692 N N . HIS A 1 89 ? -7.444 6.711 12.257 1.00 98.62 89 HIS A N 1
ATOM 693 C CA . HIS A 1 89 ? -6.789 6.358 13.507 1.00 98.62 89 HIS A CA 1
ATOM 694 C C . HIS A 1 89 ? -5.428 5.748 13.192 1.00 98.62 89 HIS A C 1
ATOM 696 O O . HIS A 1 89 ? -5.340 4.646 12.657 1.00 98.62 89 HIS A O 1
ATOM 702 N N . LEU A 1 90 ? -4.371 6.494 13.501 1.00 98.56 90 LEU A N 1
ATOM 703 C CA . LEU A 1 90 ? -2.992 6.148 13.178 1.00 98.56 90 LEU A CA 1
ATOM 704 C C . LEU A 1 90 ? -2.296 5.641 14.440 1.00 98.56 90 LEU A C 1
ATOM 706 O O . LEU A 1 90 ? -2.365 6.306 15.479 1.00 98.56 90 LEU A O 1
ATOM 710 N N . PHE A 1 91 ? -1.631 4.492 14.363 1.00 98.25 91 PHE A N 1
ATOM 711 C CA . PHE A 1 91 ? -0.932 3.879 15.491 1.00 98.25 91 PHE A CA 1
ATOM 712 C C . PHE A 1 91 ? 0.500 3.543 15.118 1.00 98.25 91 PHE A C 1
ATOM 714 O O . PHE A 1 91 ? 0.739 2.831 14.145 1.00 98.25 91 PHE A O 1
ATOM 721 N N . ASP A 1 92 ? 1.443 4.028 15.914 1.00 96.88 92 ASP A N 1
ATOM 722 C CA . ASP A 1 92 ? 2.849 3.651 15.811 1.00 96.88 92 ASP A CA 1
ATOM 723 C C . ASP A 1 92 ? 3.582 4.039 17.111 1.00 96.88 92 ASP A C 1
ATOM 725 O O . ASP A 1 92 ? 3.409 5.170 17.575 1.00 96.88 92 ASP A O 1
ATOM 729 N N . PRO A 1 93 ? 4.381 3.159 17.742 1.00 95.19 93 PRO A N 1
ATOM 730 C CA . PRO A 1 93 ? 5.130 3.510 18.952 1.00 95.19 93 PRO A CA 1
ATOM 731 C C . PRO A 1 93 ? 6.172 4.617 18.740 1.00 95.19 93 PRO A C 1
ATOM 733 O O . PRO A 1 93 ? 6.518 5.313 19.695 1.00 95.19 93 PRO A O 1
ATOM 736 N N . GLU A 1 94 ? 6.656 4.792 17.513 1.00 94.06 94 GLU A N 1
ATOM 737 C CA . GLU A 1 94 ? 7.675 5.766 17.124 1.00 94.06 94 GLU A CA 1
ATOM 738 C C . GLU A 1 94 ? 7.171 6.682 16.000 1.00 94.06 94 GLU A C 1
ATOM 740 O O . GLU A 1 94 ? 7.952 7.121 15.155 1.00 94.06 94 GLU A O 1
ATOM 745 N N . PHE A 1 95 ? 5.867 6.998 16.012 1.00 95.19 95 PHE A N 1
ATOM 746 C CA . PHE A 1 95 ? 5.205 7.766 14.957 1.00 95.19 95 PHE A CA 1
ATOM 747 C C . PHE A 1 95 ? 6.029 8.972 14.495 1.00 95.19 95 PHE A C 1
ATOM 749 O O . PHE A 1 95 ? 6.206 9.955 15.225 1.00 95.19 95 PHE A O 1
ATOM 756 N N . LYS A 1 96 ? 6.458 8.922 13.234 1.00 94.88 96 LYS A N 1
ATOM 757 C CA . LYS A 1 96 ? 7.050 10.058 12.532 1.00 94.88 96 LYS A CA 1
ATOM 758 C C . LYS A 1 96 ? 6.109 10.519 11.411 1.00 94.88 96 LYS A C 1
ATOM 760 O O . LYS A 1 96 ? 5.762 9.705 10.553 1.00 94.88 96 LYS A O 1
ATOM 765 N N . PRO A 1 97 ? 5.688 11.797 11.378 1.00 95.06 97 PRO A N 1
ATOM 766 C CA . PRO A 1 97 ? 4.727 12.280 10.389 1.00 95.06 97 PRO A CA 1
ATOM 767 C C . PRO A 1 97 ? 5.305 12.241 8.972 1.00 95.06 97 PRO A C 1
ATOM 769 O O . PRO A 1 97 ? 6.504 12.439 8.763 1.00 95.06 97 PRO A O 1
ATOM 772 N N . SER A 1 98 ? 4.442 12.037 7.979 1.00 95.12 98 SER A N 1
ATOM 773 C CA . SER A 1 98 ? 4.777 12.295 6.580 1.00 95.12 98 SER A CA 1
ATOM 774 C C . SER A 1 98 ? 5.014 13.793 6.368 1.00 95.12 98 SER A C 1
ATOM 776 O O . SER A 1 98 ? 4.333 14.636 6.957 1.00 95.12 98 SER A O 1
ATOM 778 N N . GLY A 1 99 ? 5.974 14.136 5.512 1.00 93.56 99 GLY A N 1
ATOM 779 C CA . GLY A 1 99 ? 6.246 15.508 5.101 1.00 93.56 99 GLY A CA 1
ATOM 780 C C . GLY A 1 99 ? 7.729 15.891 5.152 1.00 93.56 99 GLY A C 1
ATOM 781 O O . GLY A 1 99 ? 8.608 15.067 4.879 1.00 93.56 99 GLY A O 1
ATOM 782 N N . PRO A 1 100 ? 8.052 17.159 5.471 1.00 89.94 100 PRO A N 1
ATOM 783 C CA . PRO A 1 100 ? 9.398 17.710 5.320 1.00 89.94 100 PRO A CA 1
ATOM 784 C C . PRO A 1 100 ? 10.509 16.964 6.067 1.00 89.94 100 PRO A C 1
ATOM 786 O O . PRO A 1 100 ? 11.657 17.024 5.638 1.00 89.94 100 PRO A O 1
ATOM 789 N N . GLU A 1 101 ? 10.186 16.260 7.153 1.00 87.31 101 GLU A N 1
ATOM 790 C CA . GLU A 1 101 ? 11.144 15.521 7.990 1.00 87.31 101 GLU A CA 1
ATOM 791 C C . GLU A 1 101 ? 11.803 14.325 7.291 1.00 87.31 101 GLU A C 1
ATOM 793 O O . GLU A 1 101 ? 12.762 13.740 7.805 1.00 87.31 101 GLU A O 1
ATOM 798 N N . TRP A 1 102 ? 11.265 13.926 6.142 1.00 90.31 102 TRP A N 1
ATOM 799 C CA . TRP A 1 102 ? 11.810 12.852 5.320 1.00 90.31 102 TRP A CA 1
ATOM 800 C C . TRP A 1 102 ? 12.663 13.363 4.162 1.00 90.31 102 TRP A C 1
ATOM 802 O O . TRP A 1 102 ? 13.299 12.554 3.486 1.00 90.31 102 TRP A O 1
ATOM 812 N N . ARG A 1 103 ? 12.722 14.681 3.934 1.00 85.94 103 ARG A N 1
ATOM 813 C CA . ARG A 1 103 ? 13.585 15.270 2.900 1.00 85.94 103 ARG A CA 1
ATOM 814 C C . ARG A 1 103 ? 15.047 14.966 3.211 1.00 85.94 103 ARG A C 1
ATOM 816 O O . ARG A 1 103 ? 15.456 15.020 4.367 1.00 85.94 103 ARG A O 1
ATOM 823 N N . ASP A 1 104 ? 15.804 14.615 2.176 1.00 83.06 104 ASP A N 1
ATOM 824 C CA . ASP A 1 104 ? 17.215 14.220 2.261 1.00 83.06 104 ASP A CA 1
ATOM 825 C C . ASP A 1 104 ? 17.473 12.944 3.092 1.00 83.06 104 ASP A C 1
ATOM 827 O O . ASP A 1 104 ? 18.612 12.644 3.453 1.00 83.06 104 ASP A O 1
ATOM 831 N N . THR A 1 105 ? 16.428 12.161 3.376 1.00 86.62 105 THR A N 1
ATOM 832 C CA . THR A 1 105 ? 16.532 10.822 3.976 1.00 86.62 105 THR A CA 1
ATOM 833 C C . THR A 1 105 ? 16.170 9.746 2.951 1.00 86.62 105 THR A C 1
ATOM 835 O O . THR A 1 105 ? 15.565 10.040 1.919 1.00 86.62 105 THR A O 1
ATOM 838 N N . TYR A 1 106 ? 16.469 8.478 3.254 1.00 82.25 106 TYR A N 1
ATOM 839 C CA . TYR A 1 106 ? 16.045 7.352 2.411 1.00 82.25 106 TYR A CA 1
ATOM 840 C C . TYR A 1 106 ? 14.517 7.294 2.221 1.00 82.25 106 TYR A C 1
ATOM 842 O O . TYR A 1 106 ? 14.041 6.877 1.171 1.00 82.25 106 TYR A O 1
ATOM 850 N N . GLY A 1 107 ? 13.746 7.762 3.209 1.00 83.44 107 GLY A N 1
ATOM 851 C CA . GLY A 1 107 ? 12.284 7.733 3.189 1.00 83.44 107 GLY A CA 1
ATOM 852 C C . GLY A 1 107 ? 11.640 8.851 2.369 1.00 83.44 107 GLY A C 1
ATOM 853 O O . GLY A 1 107 ? 10.418 8.920 2.314 1.00 83.44 107 GLY A O 1
ATOM 854 N N . GLN A 1 108 ? 12.410 9.739 1.726 1.00 86.81 108 GLN A N 1
ATOM 855 C CA . GLN A 1 108 ? 11.860 10.912 1.035 1.00 86.81 108 GLN A CA 1
ATOM 856 C C . GLN A 1 108 ? 10.775 10.556 0.009 1.00 86.81 108 GLN A C 1
ATOM 858 O O . GLN A 1 108 ? 9.737 11.207 -0.058 1.00 86.81 108 GLN A O 1
ATOM 863 N N . VAL A 1 109 ? 11.003 9.536 -0.813 1.00 85.44 109 VAL A N 1
ATOM 864 C CA . VAL A 1 109 ? 10.076 9.190 -1.902 1.00 85.44 109 VAL A CA 1
ATOM 865 C C . VAL A 1 109 ? 8.836 8.426 -1.430 1.00 85.44 109 VAL A C 1
ATOM 867 O O . VAL A 1 109 ? 7.884 8.311 -2.196 1.00 85.44 109 VAL A O 1
ATOM 870 N N . MET A 1 110 ? 8.841 7.927 -0.192 1.00 86.19 110 MET A N 1
ATOM 871 C CA . MET A 1 110 ? 7.704 7.236 0.424 1.00 86.19 110 MET A CA 1
ATOM 872 C C . MET A 1 110 ? 6.919 8.175 1.343 1.00 86.19 110 MET A C 1
ATOM 874 O O . MET A 1 110 ? 5.699 8.224 1.284 1.00 86.19 110 MET A O 1
ATOM 878 N N . TYR A 1 111 ? 7.616 8.973 2.150 1.00 91.94 111 TYR A N 1
ATOM 879 C CA . TYR A 1 111 ? 7.037 9.646 3.311 1.00 91.94 111 TYR A CA 1
ATOM 880 C C . TYR A 1 111 ? 7.185 11.171 3.279 1.00 91.94 111 TYR A C 1
ATOM 882 O O . TYR A 1 111 ? 6.897 11.830 4.267 1.00 91.94 111 TYR A O 1
ATOM 890 N N . ALA A 1 112 ? 7.648 11.792 2.185 1.00 90.19 112 ALA A N 1
ATOM 891 C CA . ALA A 1 112 ? 7.767 13.259 2.126 1.00 90.19 112 ALA A CA 1
ATOM 892 C C . ALA A 1 112 ? 6.508 13.986 1.627 1.00 90.19 112 ALA A C 1
ATOM 894 O O . ALA A 1 112 ? 6.572 15.186 1.341 1.00 90.19 112 ALA A O 1
ATOM 895 N N . ARG A 1 113 ? 5.370 13.294 1.491 1.00 91.88 113 ARG A N 1
ATOM 896 C CA . ARG A 1 113 ? 4.099 13.940 1.133 1.00 91.88 113 ARG A CA 1
ATOM 897 C C . ARG A 1 113 ? 3.641 14.811 2.300 1.00 91.88 113 ARG A C 1
ATOM 899 O O . ARG A 1 113 ? 3.581 14.338 3.427 1.00 91.88 113 ARG A O 1
ATOM 906 N N . ASP A 1 114 ? 3.315 16.072 2.040 1.00 94.25 114 ASP A N 1
ATOM 907 C CA . ASP A 1 114 ? 2.777 16.946 3.083 1.00 94.25 114 ASP A CA 1
ATOM 908 C C . ASP A 1 114 ? 1.367 16.465 3.482 1.00 94.25 114 ASP A C 1
ATOM 910 O O . ASP A 1 114 ? 0.504 16.290 2.617 1.00 94.25 114 ASP A O 1
ATOM 914 N N . VAL A 1 115 ? 1.151 16.246 4.782 1.00 95.12 115 VAL A N 1
ATOM 915 C CA . VAL A 1 115 ? -0.104 15.751 5.371 1.00 95.12 115 VAL A CA 1
ATOM 916 C C . VAL A 1 115 ? -0.488 16.647 6.551 1.00 95.12 115 VAL A C 1
ATOM 918 O O . VAL A 1 115 ? 0.362 17.001 7.368 1.00 95.12 115 VAL A O 1
ATOM 921 N N . ASP A 1 116 ? -1.768 17.011 6.654 1.00 95.06 116 ASP A N 1
ATOM 922 C CA . ASP A 1 116 ? -2.299 17.750 7.803 1.00 95.06 116 ASP A CA 1
ATOM 923 C C . ASP A 1 116 ? -2.880 16.791 8.852 1.00 95.06 116 ASP A C 1
ATOM 925 O O . ASP A 1 116 ? -4.023 16.346 8.756 1.00 95.06 116 ASP A O 1
ATOM 929 N N . TYR A 1 117 ? -2.078 16.489 9.874 1.00 96.31 117 TYR A N 1
ATOM 930 C CA . TYR A 1 117 ? -2.481 15.645 11.003 1.00 96.31 117 TYR A CA 1
ATOM 931 C C . TYR A 1 117 ? -3.235 16.409 12.103 1.00 96.31 117 TYR A C 1
ATOM 933 O O . TYR A 1 117 ? -3.557 15.822 13.133 1.00 96.31 117 TYR A O 1
ATOM 941 N N . SER A 1 118 ? -3.460 17.718 11.941 1.00 95.25 118 SER A N 1
ATOM 942 C CA . SER A 1 118 ? -4.069 18.570 12.974 1.00 95.25 118 SER A CA 1
ATOM 943 C C . SER A 1 118 ? -5.594 18.650 12.897 1.00 95.25 118 SER A C 1
ATOM 945 O O . SER A 1 118 ? -6.222 19.300 13.732 1.00 95.25 118 SER A O 1
ATOM 947 N N . THR A 1 119 ? -6.183 18.007 11.893 1.00 95.88 119 THR A N 1
ATOM 948 C CA . THR A 1 119 ? -7.628 17.968 11.673 1.00 95.88 119 THR A CA 1
ATOM 949 C C . THR A 1 119 ? -8.324 17.096 12.721 1.00 95.88 119 THR A C 1
ATOM 951 O O . THR A 1 119 ? -7.792 16.082 13.167 1.00 95.88 119 THR A O 1
ATOM 954 N N . ASP A 1 120 ? -9.541 17.483 13.119 1.00 96.31 120 ASP A N 1
ATOM 955 C CA . ASP A 1 120 ? -10.271 16.830 14.220 1.00 96.31 120 ASP A CA 1
ATOM 956 C C . ASP A 1 120 ? -10.601 15.352 13.947 1.00 96.31 120 ASP A C 1
ATOM 958 O O . ASP A 1 120 ? -10.813 14.578 14.882 1.00 96.31 120 ASP A O 1
ATOM 962 N N . ASN A 1 121 ? -10.651 14.956 12.674 1.00 97.56 121 ASN A N 1
ATOM 963 C CA . ASN A 1 121 ? -10.961 13.603 12.226 1.00 97.56 121 ASN A CA 1
ATOM 964 C C . ASN A 1 121 ? -9.712 12.721 12.015 1.00 97.56 121 ASN A C 1
ATOM 966 O O . ASN A 1 121 ? -9.830 11.586 11.552 1.00 97.56 121 ASN A O 1
ATOM 970 N N . VAL A 1 122 ? -8.523 13.219 12.370 1.00 98.31 122 VAL A N 1
ATOM 971 C CA . VAL A 1 122 ? -7.267 12.461 12.355 1.00 98.31 122 VAL A CA 1
ATOM 972 C C . VAL A 1 122 ? -6.777 12.269 13.787 1.00 98.31 122 VAL A C 1
ATOM 974 O O . VAL A 1 122 ? -6.580 13.210 14.553 1.00 98.31 122 VAL A O 1
ATOM 977 N N . HIS A 1 123 ? -6.572 11.014 14.172 1.00 98.12 123 HIS A N 1
ATOM 978 C CA . HIS A 1 123 ? -6.222 10.621 15.530 1.00 98.12 123 HIS A CA 1
ATOM 979 C C . HIS A 1 123 ? -4.881 9.889 15.533 1.00 98.12 123 HIS A C 1
ATOM 981 O O . HIS A 1 123 ? -4.823 8.699 15.238 1.00 98.12 123 HIS A O 1
ATOM 987 N N . VAL A 1 124 ? -3.807 10.595 15.891 1.00 98.00 124 VAL A N 1
ATOM 988 C CA . VAL A 1 124 ? -2.462 10.015 16.036 1.00 98.00 124 VAL A CA 1
ATOM 989 C C . VAL A 1 124 ? -2.286 9.433 17.437 1.00 98.00 124 VAL A C 1
ATOM 991 O O . VAL A 1 124 ? -2.486 10.129 18.434 1.00 98.00 124 VAL A O 1
ATOM 994 N N . ASN A 1 125 ? -1.881 8.168 17.516 1.00 97.62 125 ASN A N 1
ATOM 995 C CA . ASN A 1 125 ? -1.689 7.432 18.761 1.00 97.62 125 ASN A CA 1
ATOM 996 C C . ASN A 1 125 ? -0.261 6.876 18.797 1.00 97.62 125 ASN A C 1
ATOM 998 O O . ASN A 1 125 ? 0.078 5.947 18.066 1.00 97.62 125 ASN A O 1
ATOM 1002 N N . VAL A 1 126 ? 0.580 7.457 19.657 1.00 96.44 126 VAL A N 1
ATOM 1003 C CA . VAL A 1 126 ? 1.987 7.054 19.799 1.00 96.44 126 VAL A CA 1
ATOM 1004 C C . VAL A 1 126 ? 2.079 5.886 20.775 1.00 96.44 126 VAL A C 1
ATOM 1006 O O . VAL A 1 126 ? 2.334 6.064 21.968 1.00 96.44 126 VAL A O 1
ATOM 1009 N N . THR A 1 127 ? 1.706 4.696 20.318 1.00 93.75 127 THR A N 1
ATOM 1010 C CA . THR A 1 127 ? 1.583 3.498 21.157 1.00 93.75 127 THR A CA 1
ATOM 1011 C C . THR A 1 127 ? 1.751 2.248 20.299 1.00 93.75 127 THR A C 1
ATOM 1013 O O . THR A 1 127 ? 1.222 2.182 19.192 1.00 93.75 127 THR A O 1
ATOM 1016 N N . ALA A 1 128 ? 2.472 1.250 20.818 1.00 91.31 128 ALA A N 1
ATOM 1017 C CA . ALA A 1 128 ? 2.507 -0.080 20.219 1.00 91.31 128 ALA A CA 1
ATOM 1018 C C . ALA A 1 128 ? 1.174 -0.785 20.481 1.00 91.31 128 ALA A C 1
ATOM 1020 O O . ALA A 1 128 ? 0.762 -0.898 21.633 1.00 91.31 128 ALA A O 1
ATOM 1021 N N . VAL A 1 129 ? 0.512 -1.250 19.426 1.00 93.81 129 VAL A N 1
ATOM 1022 C CA . VAL A 1 129 ? -0.743 -1.998 19.541 1.00 93.81 129 VAL A CA 1
ATOM 1023 C C . VAL A 1 129 ? -0.431 -3.464 19.823 1.00 93.81 129 VAL A C 1
ATOM 1025 O O . VAL A 1 129 ? 0.423 -4.059 19.170 1.00 93.81 129 VAL A O 1
ATOM 1028 N N . ASP A 1 130 ? -1.127 -4.044 20.797 1.00 92.38 130 ASP A N 1
ATOM 1029 C CA . ASP A 1 130 ? -0.959 -5.434 21.225 1.00 92.38 130 ASP A CA 1
ATOM 1030 C C . ASP A 1 130 ? -2.316 -6.128 21.453 1.00 92.38 130 ASP A C 1
ATOM 1032 O O . ASP A 1 130 ? -3.376 -5.574 21.156 1.00 92.38 130 ASP A O 1
ATOM 1036 N N . ALA A 1 131 ? -2.290 -7.363 21.956 1.00 94.19 131 ALA A N 1
ATOM 1037 C CA . ALA A 1 131 ? -3.501 -8.126 22.258 1.00 94.19 131 ALA A CA 1
ATOM 1038 C C . ALA A 1 131 ? -4.144 -7.755 23.612 1.00 94.19 131 ALA A C 1
ATOM 1040 O O . ALA A 1 131 ? -5.264 -8.181 23.894 1.00 94.19 131 ALA A O 1
ATOM 1041 N N . ASP A 1 132 ? -3.467 -6.962 24.448 1.00 93.38 132 ASP A N 1
ATOM 1042 C CA . ASP A 1 132 ? -3.756 -6.816 25.874 1.00 93.38 132 ASP A CA 1
ATOM 1043 C C . ASP A 1 132 ? -4.034 -5.349 26.265 1.00 93.38 132 ASP A C 1
ATOM 1045 O O . ASP A 1 132 ? -5.141 -4.830 26.064 1.00 93.38 132 ASP A O 1
ATOM 1049 N N . GLU A 1 133 ? -3.069 -4.675 26.903 1.00 92.00 133 GLU A N 1
ATOM 1050 C CA . GLU A 1 133 ? -3.248 -3.350 27.509 1.00 92.00 133 GLU A CA 1
ATOM 1051 C C . GLU A 1 133 ? -3.419 -2.244 26.468 1.00 92.00 133 GLU A C 1
ATOM 1053 O O . GLU A 1 133 ? -4.238 -1.344 26.684 1.00 92.00 133 GLU A O 1
ATOM 1058 N N . ASN A 1 134 ? -2.710 -2.340 25.343 1.00 95.06 134 ASN A N 1
ATOM 1059 C CA . ASN A 1 134 ? -2.728 -1.352 24.264 1.00 95.06 134 ASN A CA 1
ATOM 1060 C C . ASN A 1 134 ? -3.534 -1.839 23.053 1.00 95.06 134 ASN A C 1
ATOM 1062 O O . ASN A 1 134 ? -3.300 -1.430 21.916 1.00 95.06 134 ASN A O 1
ATOM 1066 N N . SER A 1 135 ? -4.491 -2.728 23.300 1.00 97.56 135 SER A N 1
ATOM 1067 C CA . SER A 1 135 ? -5.316 -3.331 22.266 1.00 97.56 135 SER A CA 1
ATOM 1068 C C .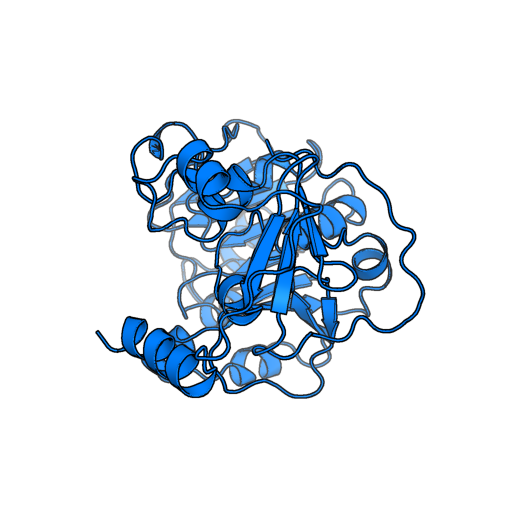 SER A 1 135 ? -6.281 -2.353 21.597 1.00 97.56 135 SER A C 1
ATOM 1070 O O . SER A 1 135 ? -6.815 -1.425 22.223 1.00 97.56 135 SER A O 1
ATOM 1072 N N . LEU A 1 136 ? -6.559 -2.594 20.309 1.00 98.12 136 LEU A N 1
ATOM 1073 C CA . LEU A 1 136 ? -7.535 -1.805 19.552 1.00 98.12 136 LEU A CA 1
ATOM 1074 C C . LEU A 1 136 ? -8.925 -1.864 20.188 1.00 98.12 136 LEU A C 1
ATOM 1076 O O . LEU A 1 136 ? -9.623 -0.855 20.198 1.00 98.12 136 LEU A O 1
ATOM 1080 N N . GLY A 1 137 ? -9.313 -2.994 20.780 1.00 98.25 137 GLY A N 1
ATOM 1081 C CA . GLY A 1 137 ? -10.583 -3.144 21.485 1.00 98.25 137 GLY A CA 1
ATOM 1082 C C . GLY A 1 137 ? -10.729 -2.159 22.644 1.00 98.25 137 GLY A C 1
ATOM 1083 O O . GLY A 1 137 ? -11.761 -1.499 22.774 1.00 98.25 137 GLY A O 1
ATOM 1084 N N . ARG A 1 138 ? -9.679 -1.978 23.458 1.00 97.75 138 ARG A N 1
ATOM 1085 C CA . ARG A 1 138 ? -9.686 -0.997 24.559 1.00 97.75 138 ARG A CA 1
ATOM 1086 C C . ARG A 1 138 ? -9.693 0.436 24.049 1.00 97.75 138 ARG A C 1
ATOM 1088 O O . ARG A 1 138 ? -10.421 1.269 24.594 1.00 97.75 138 ARG A O 1
ATOM 1095 N N . TYR A 1 139 ? -8.914 0.715 23.005 1.00 98.25 139 TYR A N 1
ATOM 1096 C CA . TYR A 1 139 ? -8.919 2.016 22.345 1.00 98.25 139 TYR A CA 1
ATOM 1097 C C . TYR A 1 139 ? -10.322 2.376 21.842 1.00 98.25 139 TYR A C 1
ATOM 1099 O O . TYR A 1 139 ? -10.855 3.432 22.188 1.00 98.25 139 TYR A O 1
ATOM 1107 N N . CYS A 1 140 ? -10.943 1.466 21.096 1.00 98.50 140 CYS A N 1
ATOM 1108 C CA . CYS A 1 140 ? -12.270 1.636 20.525 1.00 98.50 140 CYS A CA 1
ATOM 1109 C C . CYS A 1 140 ? -13.340 1.795 21.614 1.00 98.50 140 CYS A C 1
ATOM 1111 O O . CYS A 1 140 ? -14.119 2.745 21.562 1.00 98.50 140 CYS A O 1
ATOM 1113 N N . ALA A 1 141 ? -13.312 0.965 22.664 1.00 97.62 141 ALA A N 1
ATOM 1114 C CA . ALA A 1 141 ? -14.230 1.073 23.800 1.00 97.62 141 ALA A CA 1
ATOM 1115 C C . ALA A 1 141 ? -14.144 2.430 24.517 1.00 97.62 141 ALA A C 1
ATOM 1117 O O . ALA A 1 141 ? -15.159 2.959 24.959 1.00 97.62 141 ALA A O 1
ATOM 1118 N N . SER A 1 142 ? -12.950 3.025 24.617 1.00 96.81 142 SER A N 1
ATOM 1119 C CA . SER A 1 142 ? -12.769 4.352 25.230 1.00 96.81 142 SER A CA 1
ATOM 1120 C C . SER A 1 142 ? -13.318 5.511 24.388 1.00 96.81 142 SER A C 1
ATOM 1122 O O . SER A 1 142 ? -13.413 6.636 24.881 1.00 96.81 142 SER A O 1
ATOM 1124 N N . ARG A 1 143 ? -13.652 5.242 23.122 1.00 96.94 143 ARG A N 1
ATOM 1125 C CA . ARG A 1 143 ? -14.116 6.215 22.125 1.00 96.94 143 ARG A CA 1
ATOM 1126 C C . ARG A 1 143 ? -15.503 5.890 21.571 1.00 96.94 143 AR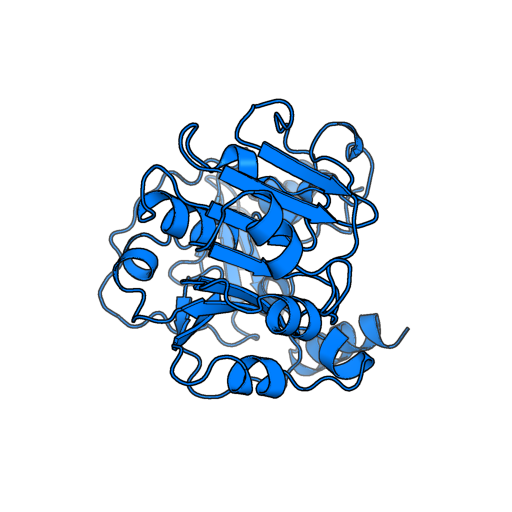G A C 1
ATOM 1128 O O . ARG A 1 143 ? -15.909 6.507 20.595 1.00 96.94 143 ARG A O 1
ATOM 1135 N N . ASP A 1 144 ? -16.200 4.926 22.171 1.00 97.19 144 ASP A N 1
ATOM 1136 C CA . ASP A 1 144 ? -17.498 4.430 21.701 1.00 97.19 144 ASP A CA 1
ATOM 1137 C C . ASP A 1 144 ? -17.482 3.944 20.233 1.00 97.19 144 ASP A C 1
ATOM 1139 O O . ASP A 1 144 ? -18.494 3.981 19.532 1.00 97.19 144 ASP A O 1
ATOM 1143 N N . ILE A 1 145 ? -16.334 3.446 19.762 1.00 98.38 145 ILE A N 1
ATOM 1144 C CA . ILE A 1 145 ? -16.189 2.817 18.446 1.00 98.38 145 ILE A CA 1
ATOM 1145 C C . ILE A 1 145 ? -16.480 1.326 18.616 1.00 98.38 145 ILE A C 1
ATOM 1147 O O . ILE A 1 145 ? -15.839 0.641 19.407 1.00 98.38 145 ILE A O 1
ATOM 1151 N N . SER A 1 146 ? -17.459 0.808 17.881 1.00 98.06 146 SER A N 1
ATOM 1152 C CA . SER A 1 146 ? -17.815 -0.624 17.897 1.00 98.06 146 SER A CA 1
ATOM 1153 C C . SER A 1 146 ? -17.527 -1.328 16.568 1.00 98.06 146 SER A C 1
ATOM 1155 O O . SER A 1 146 ? -17.624 -2.556 16.467 1.00 98.06 146 SER A O 1
ATOM 1157 N N . HIS A 1 147 ? -17.155 -0.554 15.548 1.00 98.50 147 HIS A N 1
ATOM 1158 C CA . HIS A 1 147 ? -16.995 -1.013 14.178 1.00 98.50 147 HIS A CA 1
ATOM 1159 C C . HIS A 1 147 ? -15.865 -0.257 13.477 1.00 98.50 147 HIS A C 1
ATOM 1161 O O . HIS A 1 147 ? -15.747 0.958 13.626 1.00 98.50 147 HIS A O 1
ATOM 1167 N N . ILE A 1 148 ? -15.041 -0.994 12.734 1.00 98.75 148 ILE A N 1
ATOM 1168 C CA . ILE A 1 148 ? -13.954 -0.491 11.896 1.00 98.75 148 ILE A CA 1
ATOM 1169 C C . ILE A 1 148 ? -14.258 -0.885 10.450 1.00 98.75 148 ILE A C 1
ATOM 1171 O O . ILE A 1 148 ? -14.397 -2.067 10.128 1.00 98.75 148 ILE A O 1
ATOM 1175 N N . ASN A 1 149 ? -14.329 0.093 9.551 1.00 98.75 149 ASN A N 1
ATOM 1176 C CA . ASN A 1 149 ? -14.594 -0.179 8.139 1.00 98.75 149 ASN A CA 1
ATOM 1177 C C . ASN A 1 149 ? -13.359 -0.748 7.442 1.00 98.75 149 ASN A C 1
ATOM 1179 O O . ASN A 1 149 ? -13.482 -1.651 6.620 1.00 98.75 149 ASN A O 1
ATOM 1183 N N . PHE A 1 150 ? -12.172 -0.243 7.780 1.00 98.81 150 PHE A N 1
ATOM 1184 C CA . PHE A 1 150 ? -10.914 -0.728 7.223 1.00 98.81 150 PHE A CA 1
ATOM 1185 C C . PHE A 1 150 ? -9.786 -0.666 8.249 1.00 98.81 150 PHE A C 1
ATOM 1187 O O . PHE A 1 150 ? -9.607 0.360 8.904 1.00 98.81 150 PHE A O 1
ATOM 1194 N N . LEU A 1 151 ? -9.026 -1.754 8.366 1.00 98.81 151 LEU A N 1
ATOM 1195 C CA . LEU A 1 151 ? -7.866 -1.881 9.244 1.00 98.81 151 LEU A CA 1
ATOM 1196 C C . LEU A 1 151 ? -6.632 -2.295 8.432 1.00 98.81 151 LEU A C 1
ATOM 1198 O O . LEU A 1 151 ? -6.543 -3.440 7.996 1.00 98.81 151 LEU A O 1
ATOM 1202 N N . LYS A 1 152 ? -5.659 -1.400 8.267 1.00 98.31 152 LYS A N 1
ATOM 1203 C CA . LYS A 1 152 ? -4.307 -1.767 7.827 1.00 98.31 152 LYS A CA 1
ATOM 1204 C C . LYS A 1 152 ? -3.470 -2.175 9.041 1.00 98.31 152 LYS A C 1
ATOM 1206 O O . LYS A 1 152 ? -3.481 -1.483 10.060 1.00 98.31 152 LYS A O 1
ATOM 1211 N N . VAL A 1 153 ? -2.748 -3.284 8.915 1.00 97.19 153 VAL A N 1
ATOM 1212 C CA . VAL A 1 153 ? -1.814 -3.804 9.915 1.00 97.19 153 VAL A CA 1
ATOM 1213 C C . VAL A 1 153 ? -0.459 -4.043 9.263 1.00 97.19 153 VAL A C 1
ATOM 1215 O O . VAL A 1 153 ? -0.344 -4.826 8.326 1.00 97.19 153 VAL A O 1
ATOM 1218 N N . ASP A 1 154 ? 0.549 -3.339 9.752 1.00 93.69 154 ASP A N 1
ATOM 1219 C CA . ASP A 1 154 ? 1.911 -3.376 9.238 1.00 93.69 154 ASP A CA 1
ATOM 1220 C C . ASP A 1 154 ? 2.867 -3.198 10.417 1.00 93.69 154 ASP A C 1
ATOM 1222 O O . ASP A 1 154 ? 3.235 -2.095 10.813 1.00 93.69 154 ASP A O 1
ATOM 1226 N N . THR A 1 155 ? 3.130 -4.301 11.108 1.00 91.12 155 THR A N 1
ATOM 1227 C CA . THR A 1 155 ? 3.808 -4.273 12.415 1.00 91.12 155 THR A CA 1
ATOM 1228 C C . THR A 1 155 ? 5.077 -5.112 12.440 1.00 91.12 155 THR A C 1
ATOM 1230 O O . THR A 1 155 ? 5.501 -5.584 13.501 1.00 91.12 155 THR A O 1
ATOM 1233 N N . ASP A 1 156 ? 5.665 -5.335 11.261 1.00 84.56 156 ASP A N 1
ATOM 1234 C CA . ASP A 1 156 ? 6.841 -6.176 11.062 1.00 84.56 156 ASP A CA 1
ATOM 1235 C C . ASP A 1 156 ? 6.700 -7.539 11.770 1.00 84.56 156 ASP A C 1
ATOM 1237 O O . ASP A 1 156 ? 7.625 -7.999 12.446 1.00 84.56 156 ASP A O 1
ATOM 1241 N N . GLY A 1 157 ? 5.542 -8.206 11.683 1.00 81.50 157 GLY A N 1
ATOM 1242 C CA . GLY A 1 157 ? 5.318 -9.537 12.264 1.00 81.50 157 GLY A CA 1
ATOM 1243 C C . GLY A 1 157 ? 4.677 -9.568 13.657 1.00 81.50 157 GLY A C 1
ATOM 1244 O O . GLY A 1 157 ? 4.774 -10.589 14.340 1.00 81.50 157 GLY A O 1
ATOM 1245 N N . HIS A 1 158 ? 4.041 -8.483 14.104 1.00 89.81 158 HIS A N 1
ATOM 1246 C CA . HIS A 1 158 ? 3.146 -8.475 15.274 1.00 89.81 158 HIS A CA 1
ATOM 1247 C C . HIS A 1 158 ? 1.655 -8.472 14.880 1.00 89.81 158 HIS A C 1
ATOM 1249 O O . HIS A 1 158 ? 0.779 -8.264 15.724 1.00 89.81 158 HIS A O 1
ATOM 1255 N N . ASP A 1 159 ? 1.358 -8.773 13.615 1.00 92.69 159 ASP A N 1
ATOM 1256 C CA . ASP A 1 159 ? 0.065 -8.500 12.984 1.00 92.69 159 ASP A CA 1
ATOM 1257 C C . ASP A 1 159 ? -1.071 -9.326 13.606 1.00 92.69 159 ASP A C 1
ATOM 1259 O O . ASP A 1 159 ? -2.165 -8.818 13.863 1.00 92.69 159 ASP A O 1
ATOM 1263 N N . LEU A 1 160 ? -0.784 -10.581 13.971 1.00 94.25 160 LEU A N 1
ATOM 1264 C CA . LEU A 1 160 ? -1.737 -11.454 14.662 1.00 94.25 160 LEU A CA 1
ATOM 1265 C C . LEU A 1 160 ? -2.129 -10.909 16.045 1.00 94.25 160 LEU A C 1
ATOM 1267 O O . LEU A 1 160 ? -3.280 -11.047 16.455 1.00 94.25 160 LEU A O 1
ATOM 1271 N N . GLY A 1 161 ? -1.195 -10.269 16.756 1.00 94.62 161 GLY A N 1
ATOM 1272 C CA . GLY A 1 161 ? -1.466 -9.660 18.060 1.00 94.62 161 GLY A CA 1
ATOM 1273 C C . GLY A 1 161 ? -2.455 -8.500 17.953 1.00 94.62 161 GLY A C 1
ATOM 1274 O O . GLY A 1 161 ? -3.352 -8.378 18.786 1.00 94.62 161 GLY A O 1
ATOM 1275 N N . VAL A 1 162 ? -2.355 -7.706 16.883 1.00 96.62 162 VAL A N 1
ATOM 1276 C CA . VAL A 1 162 ? -3.311 -6.630 16.580 1.00 96.62 162 VAL A CA 1
ATOM 1277 C C . VAL A 1 162 ? -4.714 -7.198 16.362 1.00 96.62 162 VAL A C 1
ATOM 1279 O O . VAL A 1 162 ? -5.673 -6.682 16.938 1.00 96.62 162 VAL A O 1
ATOM 1282 N N . LEU A 1 163 ? -4.842 -8.288 15.594 1.00 96.38 163 LEU A N 1
ATOM 1283 C CA . LEU A 1 163 ? -6.135 -8.950 15.373 1.00 96.38 163 LEU A CA 1
ATOM 1284 C C . LEU A 1 163 ? -6.715 -9.540 16.664 1.00 96.38 163 LEU A C 1
ATOM 1286 O O . LEU A 1 163 ? -7.901 -9.368 16.946 1.00 96.38 163 LEU A O 1
ATOM 1290 N N . GLN A 1 164 ? -5.887 -10.196 17.477 1.00 96.19 164 GLN A N 1
ATOM 1291 C CA . GLN A 1 164 ? -6.303 -10.748 18.771 1.00 96.19 164 GLN A CA 1
ATOM 1292 C C . GLN A 1 164 ? -6.762 -9.654 19.749 1.00 96.19 164 GLN A C 1
ATOM 1294 O O . GLN A 1 164 ? -7.654 -9.892 20.563 1.00 96.19 164 GLN A O 1
ATOM 1299 N N . GLY A 1 165 ? -6.213 -8.444 19.624 1.00 97.19 165 GLY A N 1
ATOM 1300 C CA . GLY A 1 165 ? -6.590 -7.269 20.406 1.00 97.19 165 GLY A CA 1
ATOM 1301 C C . GLY A 1 165 ? -7.902 -6.591 19.992 1.00 97.19 165 GLY A C 1
ATOM 1302 O O . GLY A 1 165 ? -8.284 -5.601 20.615 1.00 97.19 165 GLY A O 1
ATOM 1303 N N . LEU A 1 166 ? -8.623 -7.061 18.969 1.00 96.94 166 LEU A N 1
ATOM 1304 C CA . LEU A 1 166 ? -9.889 -6.433 18.553 1.00 96.94 166 LEU A CA 1
ATOM 1305 C C . LEU A 1 166 ? -11.019 -6.616 19.581 1.00 96.94 166 LEU A C 1
ATOM 1307 O O . LEU A 1 166 ? -11.857 -5.726 19.746 1.00 96.94 166 LEU A O 1
ATOM 1311 N N . GLY A 1 167 ? -11.040 -7.741 20.303 1.00 94.19 167 GLY A N 1
ATOM 1312 C CA . GLY A 1 167 ? -12.120 -8.070 21.237 1.00 94.19 167 GLY A CA 1
ATOM 1313 C C . GLY A 1 167 ? -13.483 -8.145 20.537 1.00 94.19 167 GLY A C 1
ATOM 1314 O O . GLY A 1 167 ? -13.641 -8.875 19.564 1.00 94.19 167 GLY A O 1
ATOM 1315 N N . ASP A 1 168 ? -14.461 -7.377 21.028 1.00 95.06 168 ASP A N 1
ATOM 1316 C CA . ASP A 1 168 ? -15.817 -7.313 20.456 1.00 95.06 168 ASP A CA 1
ATOM 1317 C C . ASP A 1 168 ? -15.942 -6.324 19.277 1.00 95.06 168 ASP A C 1
ATOM 1319 O O . ASP A 1 168 ? -17.023 -6.182 18.696 1.00 95.06 168 ASP A O 1
ATOM 1323 N N . VAL A 1 169 ? -14.865 -5.612 18.919 1.00 98.06 169 VAL A N 1
ATOM 1324 C CA . VAL A 1 169 ? -14.878 -4.666 17.795 1.00 98.06 169 VAL A CA 1
ATOM 1325 C C . VAL A 1 169 ? -14.967 -5.436 16.487 1.00 98.06 169 VAL A C 1
ATOM 1327 O O . VAL A 1 169 ? -14.172 -6.329 16.198 1.00 98.06 169 VAL A O 1
ATOM 1330 N N . THR A 1 170 ? -15.939 -5.064 15.664 1.00 97.75 170 THR A N 1
ATOM 1331 C CA . THR A 1 170 ? -16.141 -5.698 14.361 1.00 97.75 170 THR A CA 1
ATOM 1332 C C . THR A 1 170 ? -15.367 -4.960 13.273 1.00 97.75 170 THR A C 1
ATOM 1334 O O . THR A 1 170 ? -15.322 -3.736 13.273 1.00 97.75 170 THR A O 1
ATOM 1337 N N . VAL A 1 171 ? -14.769 -5.699 12.335 1.00 98.38 171 VAL A N 1
ATOM 1338 C CA . VAL A 1 171 ? -13.995 -5.130 11.215 1.00 98.38 171 VAL A CA 1
ATOM 1339 C C . VAL A 1 171 ? -14.531 -5.659 9.889 1.00 98.38 171 VAL A C 1
ATOM 1341 O O . VAL A 1 171 ? -14.806 -6.854 9.815 1.00 98.38 171 VAL A O 1
ATOM 1344 N N . ASP A 1 172 ? -14.714 -4.827 8.865 1.00 98.50 172 ASP A N 1
ATOM 1345 C CA . ASP A 1 172 ? -15.227 -5.291 7.556 1.00 98.50 172 ASP A CA 1
ATOM 1346 C C . ASP A 1 172 ? -14.122 -5.746 6.606 1.00 98.50 172 ASP A C 1
ATOM 1348 O O . ASP A 1 172 ? -14.279 -6.725 5.871 1.00 98.50 172 ASP A O 1
ATOM 1352 N N . MET A 1 173 ? -13.011 -5.013 6.625 1.00 98.75 173 MET A N 1
ATOM 1353 C CA . MET A 1 173 ? -11.896 -5.177 5.708 1.00 98.75 173 MET A CA 1
ATOM 1354 C C . MET A 1 173 ? -10.573 -4.996 6.440 1.00 98.75 173 MET A C 1
ATOM 1356 O O . MET A 1 173 ? -10.432 -4.099 7.274 1.00 98.75 173 MET A O 1
ATOM 1360 N N . ILE A 1 174 ? -9.598 -5.832 6.105 1.00 98.69 174 ILE A N 1
ATOM 1361 C CA . ILE A 1 174 ? -8.267 -5.814 6.705 1.00 98.69 174 ILE A CA 1
ATOM 1362 C C . ILE A 1 174 ? -7.229 -5.856 5.585 1.00 98.69 174 ILE A C 1
ATOM 1364 O O . ILE A 1 174 ? -7.398 -6.585 4.611 1.00 98.69 174 ILE A O 1
ATOM 1368 N N . GLN A 1 175 ? -6.151 -5.094 5.718 1.00 98.44 175 GLN A N 1
ATOM 1369 C CA . GLN A 1 175 ? -4.938 -5.266 4.925 1.00 98.44 175 GLN A CA 1
ATOM 1370 C C . GLN A 1 175 ? -3.782 -5.639 5.852 1.00 98.44 175 GLN A C 1
ATOM 1372 O O . GLN A 1 175 ? -3.637 -5.027 6.906 1.00 98.44 175 GLN A O 1
ATOM 1377 N N . PHE A 1 176 ? -2.955 -6.604 5.457 1.00 96.31 176 PHE A N 1
ATOM 1378 C CA . PHE A 1 176 ? -1.716 -6.945 6.161 1.00 96.31 176 PHE A CA 1
ATOM 1379 C C . PHE A 1 176 ? -0.594 -7.322 5.197 1.00 96.31 176 PHE A C 1
ATOM 1381 O O . PHE A 1 176 ? -0.847 -7.736 4.063 1.00 96.31 176 PHE A O 1
ATOM 1388 N N . GLU A 1 177 ? 0.647 -7.173 5.648 1.00 93.25 177 GLU A N 1
ATOM 1389 C CA . GLU A 1 177 ? 1.832 -7.503 4.860 1.00 93.25 177 GLU A CA 1
ATOM 1390 C C . GLU A 1 177 ? 2.211 -8.989 4.974 1.00 93.25 177 GLU A C 1
ATOM 1392 O O . GLU A 1 177 ? 2.033 -9.631 6.011 1.00 93.25 177 GLU A O 1
ATOM 1397 N N . TYR A 1 178 ? 2.752 -9.534 3.884 1.00 93.56 178 TYR A N 1
ATOM 1398 C CA . TYR A 1 178 ? 3.450 -10.812 3.840 1.00 93.56 178 TYR A CA 1
ATOM 1399 C C . TYR A 1 178 ? 4.783 -10.661 3.104 1.00 93.56 178 TYR A C 1
ATOM 1401 O O . TYR A 1 178 ? 4.821 -10.259 1.938 1.00 93.56 178 TYR A O 1
ATOM 1409 N N . ASP A 1 179 ? 5.875 -11.036 3.766 1.00 92.88 179 ASP A N 1
ATOM 1410 C CA . ASP A 1 179 ? 7.226 -10.960 3.219 1.00 92.88 179 ASP A CA 1
ATOM 1411 C C . ASP A 1 179 ? 8.207 -11.911 3.957 1.00 92.88 179 ASP A C 1
ATOM 1413 O O . ASP A 1 179 ? 7.814 -12.868 4.637 1.00 92.88 179 ASP A O 1
ATOM 1417 N N . ASN A 1 180 ? 9.516 -11.665 3.835 1.00 92.94 180 ASN A N 1
ATOM 1418 C CA . ASN A 1 180 ? 10.560 -12.450 4.498 1.00 92.94 180 ASN A CA 1
ATOM 1419 C C . ASN A 1 180 ? 10.581 -12.334 6.032 1.00 92.94 180 ASN A C 1
ATOM 1421 O O . ASN A 1 180 ? 11.227 -13.174 6.673 1.00 92.94 180 ASN A O 1
ATOM 1425 N N . ILE A 1 181 ? 9.888 -11.373 6.648 1.00 91.19 181 ILE A N 1
ATOM 1426 C CA . ILE A 1 181 ? 9.767 -11.291 8.108 1.00 91.19 181 ILE A CA 1
ATOM 1427 C C . ILE A 1 181 ? 9.078 -12.537 8.666 1.00 91.19 181 ILE A C 1
ATOM 1429 O O . ILE A 1 181 ? 9.530 -13.059 9.689 1.00 91.19 181 ILE A O 1
ATOM 1433 N N . TYR A 1 182 ? 8.087 -13.093 7.958 1.00 92.19 182 TYR A N 1
ATOM 1434 C CA . TYR A 1 182 ? 7.429 -14.340 8.365 1.00 92.19 182 TYR A CA 1
ATOM 1435 C C . TYR A 1 182 ? 8.430 -15.492 8.472 1.00 92.19 182 TYR A C 1
ATOM 1437 O O . TYR A 1 182 ? 8.486 -16.182 9.488 1.00 92.19 182 TYR A O 1
ATOM 1445 N N . ARG A 1 183 ? 9.305 -15.641 7.470 1.00 91.50 183 ARG A N 1
ATOM 1446 C CA . ARG A 1 183 ? 10.391 -16.632 7.495 1.00 91.50 183 ARG A CA 1
ATOM 1447 C C . ARG A 1 183 ? 11.376 -16.371 8.637 1.00 91.50 183 ARG A C 1
ATOM 1449 O O . ARG A 1 183 ? 11.769 -17.308 9.325 1.00 91.50 183 ARG A O 1
ATOM 1456 N N . LYS A 1 184 ? 11.802 -15.117 8.833 1.00 91.25 184 LYS A N 1
ATOM 1457 C CA . LYS A 1 184 ? 12.825 -14.741 9.830 1.00 91.25 184 LYS A CA 1
ATOM 1458 C C . LYS A 1 184 ? 12.342 -14.933 11.268 1.00 91.25 184 LYS A C 1
ATOM 1460 O O . LYS A 1 184 ? 13.140 -15.288 12.134 1.00 91.25 184 LYS A O 1
ATOM 1465 N N . LYS A 1 185 ? 11.056 -14.685 11.518 1.00 91.12 185 LYS A N 1
ATOM 1466 C CA . LYS A 1 185 ? 10.427 -14.787 12.839 1.00 91.12 185 LYS A CA 1
ATOM 1467 C C . LYS A 1 185 ? 9.737 -16.135 13.094 1.00 91.12 185 LYS A C 1
ATOM 1469 O O . LYS A 1 185 ? 9.151 -16.290 14.159 1.00 91.12 185 LYS A O 1
ATOM 1474 N N . ASP A 1 186 ? 9.838 -17.094 12.166 1.00 91.12 186 ASP A N 1
ATOM 1475 C CA . ASP A 1 186 ? 9.163 -18.403 12.237 1.00 91.12 186 ASP A CA 1
ATOM 1476 C C . ASP A 1 186 ? 7.638 -18.266 12.431 1.00 91.12 186 ASP A C 1
ATOM 1478 O O . ASP A 1 186 ? 7.009 -18.979 13.213 1.00 91.12 186 ASP A O 1
ATOM 1482 N N . LEU A 1 187 ? 7.050 -17.287 11.737 1.00 91.75 187 LEU A N 1
ATOM 1483 C CA . LEU A 1 187 ? 5.616 -17.010 11.743 1.00 91.75 187 LEU A CA 1
ATOM 1484 C C . LEU A 1 187 ? 4.934 -17.736 10.586 1.00 91.75 187 LEU A C 1
ATOM 1486 O O . LEU A 1 187 ? 5.500 -17.900 9.502 1.00 91.75 187 LEU A O 1
ATOM 1490 N N . ARG A 1 188 ? 3.674 -18.110 10.799 1.00 92.38 188 ARG A N 1
ATOM 1491 C CA . ARG A 1 188 ? 2.828 -18.754 9.795 1.00 92.38 188 ARG A CA 1
ATOM 1492 C C . ARG A 1 188 ? 1.781 -17.761 9.318 1.00 92.38 188 ARG A C 1
ATOM 1494 O O . ARG A 1 188 ? 0.995 -17.259 10.116 1.00 92.38 188 ARG A O 1
ATOM 1501 N N . ILE A 1 189 ? 1.753 -17.489 8.018 1.00 92.44 189 ILE A N 1
ATOM 1502 C CA . ILE A 1 189 ? 0.720 -16.627 7.426 1.00 92.44 189 ILE A CA 1
ATOM 1503 C C . ILE A 1 189 ? -0.675 -17.248 7.567 1.00 92.44 189 ILE A C 1
ATOM 1505 O O . ILE A 1 189 ? -1.669 -16.540 7.690 1.00 92.44 189 ILE A O 1
ATOM 1509 N N . GLU A 1 190 ? -0.746 -18.575 7.636 1.00 93.00 190 GLU A N 1
ATOM 1510 C CA . GLU A 1 190 ? -1.974 -19.325 7.869 1.00 93.00 190 GLU A CA 1
ATOM 1511 C C . GLU A 1 190 ? -2.634 -18.960 9.202 1.00 93.00 190 GLU A C 1
ATOM 1513 O O . GLU A 1 190 ? -3.856 -18.986 9.281 1.00 93.00 190 GLU A O 1
ATOM 1518 N N . ASP A 1 191 ? -1.869 -18.540 10.216 1.00 94.62 191 ASP A N 1
ATOM 1519 C CA . ASP A 1 191 ? -2.438 -18.131 11.504 1.00 94.62 191 ASP A CA 1
ATOM 1520 C C . ASP A 1 191 ? -3.302 -16.858 11.351 1.00 94.62 191 ASP A C 1
ATOM 1522 O O . ASP A 1 191 ? -4.307 -16.701 12.048 1.00 94.62 191 ASP A O 1
ATOM 1526 N N . MET A 1 192 ? -2.970 -15.975 10.395 1.00 94.81 192 MET A N 1
ATOM 1527 C CA . MET A 1 192 ? -3.805 -14.819 10.035 1.00 94.81 192 MET A CA 1
ATOM 1528 C C . MET A 1 192 ? -5.092 -15.252 9.323 1.00 94.81 192 MET A C 1
ATOM 1530 O O . MET A 1 192 ? -6.155 -14.681 9.564 1.00 94.81 192 MET A O 1
ATOM 1534 N N . PHE A 1 193 ? -5.019 -16.266 8.456 1.00 95.38 193 PHE A N 1
ATOM 1535 C CA . PHE A 1 193 ? -6.188 -16.777 7.732 1.00 95.38 193 PHE A CA 1
ATOM 1536 C C . PHE A 1 193 ? -7.135 -17.531 8.672 1.00 95.38 193 PHE A C 1
ATOM 1538 O O . PHE A 1 193 ? -8.350 -17.336 8.614 1.00 95.38 193 PHE A O 1
ATOM 1545 N N . ASP A 1 194 ? -6.584 -18.328 9.587 1.00 95.88 194 ASP A N 1
ATOM 1546 C CA . ASP A 1 194 ? -7.330 -19.064 10.609 1.00 95.88 194 ASP A CA 1
ATOM 1547 C C . ASP A 1 194 ? -8.049 -18.119 11.587 1.00 95.88 194 ASP A C 1
ATOM 1549 O O . ASP A 1 194 ? -9.138 -18.439 12.074 1.00 95.88 194 ASP A O 1
ATOM 1553 N N . ALA A 1 195 ? -7.485 -16.932 11.843 1.00 95.75 195 ALA A N 1
ATOM 1554 C CA . ALA A 1 195 ? -8.117 -15.882 12.643 1.00 95.75 195 ALA A CA 1
ATOM 1555 C C . ALA A 1 195 ? -9.301 -15.192 11.934 1.00 95.75 195 ALA A C 1
ATOM 1557 O O . ALA A 1 195 ? -10.117 -14.542 12.592 1.00 95.75 195 ALA A O 1
ATOM 1558 N N . LEU A 1 196 ? -9.429 -15.349 10.613 1.00 96.50 196 LEU A N 1
ATOM 1559 C CA . LEU A 1 196 ? -10.439 -14.700 9.772 1.00 96.50 196 LEU A CA 1
ATOM 1560 C C . LEU A 1 196 ? -11.283 -15.742 9.007 1.00 96.50 196 LEU A C 1
ATOM 1562 O O . LEU A 1 196 ? -11.345 -15.732 7.773 1.00 96.50 196 LEU A O 1
ATOM 1566 N N . PRO A 1 197 ? -11.967 -16.667 9.711 1.00 95.75 197 PRO A N 1
ATOM 1567 C CA . PRO A 1 197 ? -12.682 -17.758 9.065 1.00 95.75 197 PRO A CA 1
ATOM 1568 C C . PRO A 1 197 ? -13.833 -17.238 8.197 1.00 95.75 197 PRO A C 1
ATOM 1570 O O . PRO A 1 197 ? -14.676 -16.462 8.648 1.00 95.75 197 PRO A O 1
ATOM 1573 N N . GLY A 1 198 ? -13.893 -17.719 6.954 1.00 95.81 198 GLY A N 1
ATOM 1574 C CA . GLY A 1 198 ? -14.934 -17.355 5.989 1.00 95.81 198 GLY A CA 1
ATOM 1575 C C . GLY A 1 198 ? -14.700 -16.034 5.253 1.00 95.81 198 GLY A C 1
ATOM 1576 O O . GLY A 1 198 ? -15.562 -15.641 4.475 1.00 95.81 198 GLY A O 1
ATOM 1577 N N . TRP A 1 199 ? -13.565 -15.369 5.473 1.00 98.12 199 TRP A N 1
ATOM 1578 C CA . TRP A 1 199 ? -13.196 -14.162 4.737 1.00 98.12 199 TRP A CA 1
ATOM 1579 C C . TRP A 1 199 ? -12.644 -14.495 3.346 1.00 98.12 199 TRP A C 1
ATOM 1581 O O . TRP A 1 199 ? -12.175 -15.603 3.074 1.00 98.12 199 TRP A O 1
ATOM 1591 N N . HIS A 1 200 ? -12.697 -13.504 2.463 1.00 97.69 200 HIS A N 1
ATOM 1592 C CA . HIS A 1 200 ? -12.156 -13.538 1.112 1.00 97.69 200 HIS A CA 1
ATOM 1593 C C . HIS A 1 200 ? -10.793 -12.843 1.094 1.00 97.69 200 HIS A C 1
ATOM 1595 O O . HIS A 1 200 ? -10.690 -11.705 1.553 1.00 97.69 200 HIS A O 1
ATOM 1601 N N . PHE A 1 201 ? -9.774 -13.497 0.533 1.00 97.81 201 PHE A N 1
ATOM 1602 C CA . PHE A 1 201 ? -8.391 -13.013 0.531 1.00 97.81 201 PHE A CA 1
ATOM 1603 C C . PHE A 1 201 ? -7.893 -12.726 -0.888 1.00 97.81 201 PHE A C 1
ATOM 1605 O O . PHE A 1 201 ? -8.144 -13.502 -1.814 1.00 97.81 201 PHE A O 1
ATOM 1612 N N . TYR A 1 202 ? -7.160 -11.625 -1.050 1.00 97.75 202 TYR A N 1
ATOM 1613 C CA . TYR A 1 202 ? -6.624 -11.153 -2.324 1.00 97.75 202 TYR A CA 1
ATOM 1614 C C . TYR A 1 202 ? -5.202 -10.624 -2.143 1.00 97.75 202 TYR A C 1
ATOM 1616 O O . TYR A 1 202 ? -4.919 -9.902 -1.190 1.00 97.75 202 TYR A O 1
ATOM 1624 N N . TYR A 1 203 ? -4.318 -10.912 -3.089 1.00 97.00 203 TYR A N 1
ATOM 1625 C CA . TYR A 1 203 ? -3.079 -10.168 -3.252 1.00 97.00 203 TYR A CA 1
ATOM 1626 C C . TYR A 1 203 ? -3.389 -8.781 -3.806 1.00 97.00 203 TYR A C 1
ATOM 1628 O O . TYR A 1 203 ? -4.104 -8.648 -4.803 1.00 97.00 203 TYR A O 1
ATOM 1636 N N . VAL A 1 204 ? -2.826 -7.753 -3.179 1.00 97.31 204 VAL A N 1
ATOM 1637 C CA . VAL A 1 204 ? -2.859 -6.375 -3.665 1.00 97.31 204 VAL A CA 1
ATOM 1638 C C . VAL A 1 204 ? -1.639 -6.169 -4.547 1.00 97.31 204 VAL A C 1
ATOM 1640 O O . VAL A 1 204 ? -0.511 -6.087 -4.060 1.00 97.31 204 VAL A O 1
ATOM 1643 N N . LEU A 1 205 ? -1.860 -6.128 -5.857 1.00 96.19 205 LEU A N 1
ATOM 1644 C CA . LEU A 1 205 ? -0.804 -5.992 -6.853 1.00 96.19 205 LEU A CA 1
ATOM 1645 C C . LEU A 1 205 ? -0.976 -4.696 -7.658 1.00 96.19 205 LEU A C 1
ATOM 1647 O O . LEU A 1 205 ? -2.076 -4.147 -7.728 1.00 96.19 205 LEU A O 1
ATOM 1651 N N . PRO A 1 206 ? 0.064 -4.240 -8.381 1.00 95.56 206 PRO A N 1
ATOM 1652 C CA . PRO A 1 206 ? -0.061 -3.098 -9.286 1.00 95.56 206 PRO A CA 1
ATOM 1653 C C . PRO A 1 206 ? -1.092 -3.291 -10.404 1.00 95.56 206 PRO A C 1
ATOM 1655 O O . PRO A 1 206 ? -1.616 -2.311 -10.928 1.00 95.56 206 PRO A O 1
ATOM 1658 N N . CYS A 1 207 ? -1.371 -4.535 -10.802 1.00 94.69 207 CYS A N 1
ATOM 1659 C CA . CYS A 1 207 ? -2.442 -4.843 -11.749 1.00 94.69 207 CYS A CA 1
ATOM 1660 C C . CYS A 1 207 ? -3.822 -4.910 -11.081 1.00 94.69 207 CYS A C 1
ATOM 1662 O O . CYS A 1 207 ? -4.811 -4.822 -11.791 1.00 94.69 207 CYS A O 1
ATOM 1664 N N . GLY A 1 208 ? -3.872 -5.011 -9.750 1.00 95.56 208 GLY A N 1
ATOM 1665 C CA . GLY A 1 208 ? -5.041 -4.927 -8.879 1.00 95.56 208 GLY A CA 1
ATOM 1666 C C . GLY A 1 208 ? -5.225 -6.142 -7.971 1.00 95.56 208 GLY A C 1
ATOM 1667 O O . GLY A 1 208 ? -4.234 -6.729 -7.544 1.00 95.56 208 GLY A O 1
ATOM 1668 N N . LEU A 1 209 ? -6.469 -6.472 -7.606 1.00 96.38 209 LEU A N 1
ATOM 1669 C CA . LEU A 1 209 ? -6.759 -7.529 -6.632 1.00 96.38 209 LEU A CA 1
ATOM 1670 C C . LEU A 1 209 ? -6.821 -8.911 -7.292 1.00 96.38 209 LEU A C 1
ATOM 1672 O O . LEU A 1 209 ? -7.689 -9.166 -8.127 1.00 96.38 209 LEU A O 1
ATOM 1676 N N . VAL A 1 210 ? -5.925 -9.809 -6.884 1.00 94.81 210 VAL A N 1
ATOM 1677 C CA . VAL A 1 210 ? -5.872 -11.200 -7.364 1.00 94.81 210 VAL A CA 1
ATOM 1678 C C . VAL A 1 210 ? -6.258 -12.134 -6.230 1.00 94.81 210 VAL A C 1
ATOM 1680 O O . VAL A 1 210 ? -5.611 -12.132 -5.190 1.00 94.81 210 VAL A O 1
ATOM 1683 N N . LYS A 1 211 ? -7.316 -12.927 -6.413 1.00 95.06 211 LYS A N 1
ATOM 1684 C CA . LYS A 1 211 ? -7.824 -13.824 -5.368 1.00 95.06 211 LYS A CA 1
ATOM 1685 C C . LYS A 1 211 ? -6.773 -14.860 -4.951 1.00 95.06 211 LYS A C 1
ATOM 1687 O O . LYS A 1 211 ? -6.084 -15.425 -5.798 1.00 95.06 211 LYS A O 1
ATOM 1692 N N . ILE A 1 212 ? -6.676 -15.111 -3.649 1.00 94.75 212 ILE A N 1
ATOM 1693 C CA . ILE A 1 212 ? -5.795 -16.125 -3.066 1.00 94.75 212 ILE A CA 1
ATOM 1694 C C . ILE A 1 212 ? -6.593 -17.419 -2.910 1.00 94.75 212 ILE A C 1
ATOM 1696 O O . ILE A 1 212 ? -7.343 -17.582 -1.950 1.00 94.75 212 ILE A O 1
ATOM 1700 N N . ASP A 1 213 ? -6.424 -18.334 -3.861 1.00 89.44 213 ASP A N 1
ATOM 1701 C CA . ASP A 1 213 ? -6.928 -19.710 -3.741 1.00 89.44 213 ASP A CA 1
ATOM 1702 C C . ASP A 1 213 ? -5.882 -20.639 -3.094 1.00 89.44 213 ASP A C 1
ATOM 1704 O O . ASP A 1 213 ? -6.228 -21.581 -2.382 1.00 89.44 213 ASP A O 1
ATOM 1708 N N . GLU A 1 214 ? -4.596 -20.349 -3.312 1.00 90.44 214 GLU A N 1
ATOM 1709 C CA . GLU A 1 214 ? -3.449 -21.025 -2.704 1.00 90.44 214 GLU A CA 1
ATOM 1710 C C . GLU A 1 214 ? -2.411 -19.977 -2.289 1.00 90.44 214 GLU A C 1
ATOM 1712 O O . GLU A 1 214 ? -2.100 -19.057 -3.050 1.00 90.44 214 GLU A O 1
ATOM 1717 N N . MET A 1 215 ? -1.888 -20.099 -1.069 1.00 90.56 215 MET A N 1
ATOM 1718 C CA . MET A 1 215 ? -0.909 -19.153 -0.546 1.00 90.56 215 MET A CA 1
ATOM 1719 C C . MET A 1 215 ? 0.480 -19.421 -1.135 1.00 90.56 215 MET A C 1
ATOM 1721 O O . MET A 1 215 ? 0.993 -20.538 -1.075 1.00 90.56 215 MET A O 1
ATOM 1725 N N . ARG A 1 216 ? 1.121 -18.377 -1.667 1.00 88.56 216 ARG A N 1
ATOM 1726 C CA . ARG A 1 216 ? 2.524 -18.422 -2.094 1.00 88.56 216 ARG A CA 1
ATOM 1727 C C . ARG A 1 216 ? 3.459 -18.651 -0.906 1.00 88.56 216 ARG A C 1
ATOM 1729 O O . ARG A 1 216 ? 3.227 -18.148 0.187 1.00 88.56 216 ARG A O 1
ATOM 1736 N N . THR A 1 217 ? 4.564 -19.344 -1.157 1.00 85.81 217 THR A N 1
ATOM 1737 C CA . THR A 1 217 ? 5.601 -19.643 -0.152 1.00 85.81 217 THR A CA 1
ATOM 1738 C C . THR A 1 217 ? 6.964 -19.054 -0.525 1.00 85.81 217 THR A C 1
ATOM 1740 O O . THR A 1 217 ? 8.001 -19.533 -0.069 1.00 85.81 217 THR A O 1
ATOM 1743 N N . ASP A 1 218 ? 6.984 -18.076 -1.431 1.00 90.25 218 ASP A N 1
ATOM 1744 C CA . ASP A 1 218 ? 8.207 -17.448 -1.944 1.00 90.25 218 ASP A CA 1
ATOM 1745 C C . ASP A 1 218 ? 8.706 -16.282 -1.072 1.00 90.25 218 ASP A C 1
ATOM 1747 O O . ASP A 1 218 ? 9.814 -15.791 -1.296 1.00 90.25 218 ASP A O 1
ATOM 1751 N N . PHE A 1 219 ? 7.919 -15.867 -0.069 1.00 92.31 219 PHE A N 1
ATOM 1752 C CA . PHE A 1 219 ? 8.188 -14.727 0.815 1.00 92.31 219 PHE A CA 1
ATOM 1753 C C . PHE A 1 219 ? 8.473 -13.412 0.067 1.00 92.31 219 PHE A C 1
ATOM 1755 O O . PHE A 1 219 ? 9.136 -12.517 0.596 1.00 92.31 219 PHE A O 1
ATOM 1762 N N . VAL A 1 220 ? 7.998 -13.283 -1.176 1.00 93.75 220 VAL A N 1
ATOM 1763 C CA . VAL A 1 220 ? 8.075 -12.030 -1.929 1.00 93.75 220 VAL A CA 1
ATOM 1764 C C . VAL A 1 220 ? 7.083 -11.050 -1.321 1.00 93.75 220 VAL A C 1
ATOM 1766 O O . VAL A 1 220 ? 5.890 -11.364 -1.264 1.00 93.75 220 VAL A O 1
ATOM 1769 N N . TYR A 1 221 ? 7.573 -9.859 -0.951 1.00 93.81 221 TYR A N 1
ATOM 1770 C CA . TYR A 1 221 ? 6.751 -8.757 -0.448 1.00 93.81 221 TYR A CA 1
ATOM 1771 C C . TYR A 1 221 ? 5.412 -8.670 -1.185 1.00 93.81 221 TYR A C 1
ATOM 1773 O O . TYR A 1 221 ? 5.354 -8.606 -2.423 1.00 93.81 221 TYR A O 1
ATOM 1781 N N . THR A 1 222 ? 4.328 -8.720 -0.423 1.00 92.88 222 THR A N 1
ATOM 1782 C CA . THR A 1 222 ? 2.969 -8.612 -0.936 1.00 92.88 222 THR A CA 1
ATOM 1783 C C . THR A 1 222 ? 2.048 -8.083 0.157 1.00 92.88 222 THR A C 1
ATOM 1785 O O . THR A 1 222 ? 1.995 -8.633 1.251 1.00 92.88 222 THR A O 1
ATOM 1788 N N . ASN A 1 223 ? 1.253 -7.069 -0.174 1.00 95.94 223 ASN A N 1
ATOM 1789 C CA . ASN A 1 223 ? 0.093 -6.697 0.626 1.00 95.94 223 ASN A CA 1
ATOM 1790 C C . ASN A 1 223 ? -1.044 -7.698 0.375 1.00 95.94 223 ASN A C 1
ATOM 1792 O O . ASN A 1 223 ? -1.358 -8.014 -0.777 1.00 95.94 223 ASN A O 1
ATOM 1796 N N . ILE A 1 224 ? -1.685 -8.175 1.436 1.00 97.50 224 ILE A N 1
ATOM 1797 C CA . ILE A 1 224 ? -2.865 -9.038 1.381 1.00 97.50 224 ILE A CA 1
ATOM 1798 C C . ILE A 1 224 ? -4.065 -8.239 1.866 1.00 97.50 224 ILE A C 1
ATOM 1800 O O . ILE A 1 224 ? -4.037 -7.646 2.939 1.00 97.50 224 ILE A O 1
ATOM 1804 N N . PHE A 1 225 ? -5.127 -8.244 1.071 1.00 98.62 225 PHE A N 1
ATOM 1805 C CA . PHE A 1 225 ? -6.421 -7.677 1.406 1.00 98.62 225 PHE A CA 1
ATOM 1806 C C . PHE A 1 225 ? -7.396 -8.796 1.764 1.00 98.62 225 PHE A C 1
ATOM 1808 O O . PHE A 1 225 ? -7.571 -9.744 0.998 1.00 98.62 225 PHE A O 1
ATOM 1815 N N . ALA A 1 226 ? -8.044 -8.668 2.914 1.00 98.50 226 ALA A N 1
ATOM 1816 C CA . ALA A 1 226 ? -9.073 -9.564 3.405 1.00 98.50 226 ALA A CA 1
ATOM 1817 C C . ALA A 1 226 ? -10.393 -8.802 3.574 1.00 98.50 226 ALA A C 1
ATOM 1819 O O . ALA A 1 226 ? -10.418 -7.677 4.075 1.00 98.50 226 ALA A O 1
ATOM 1820 N N . SER A 1 227 ? -11.503 -9.426 3.193 1.00 98.44 227 SER A N 1
ATOM 1821 C CA . SER A 1 227 ? -12.848 -8.848 3.323 1.00 98.44 227 SER A CA 1
ATOM 1822 C C . SER A 1 227 ? -13.866 -9.903 3.750 1.00 98.44 227 SER A C 1
ATOM 1824 O O . SER A 1 227 ? -13.752 -11.066 3.362 1.00 98.44 227 SER A O 1
ATOM 1826 N N . LYS A 1 228 ? -14.857 -9.514 4.561 1.00 96.62 228 LYS A N 1
ATOM 1827 C CA . LYS A 1 228 ? -15.952 -10.417 4.966 1.00 96.62 228 LYS A CA 1
ATOM 1828 C C . LYS A 1 228 ? -16.845 -10.827 3.799 1.00 96.62 228 LYS A C 1
ATOM 1830 O O . LYS A 1 228 ? -17.236 -11.984 3.708 1.00 96.62 228 LYS A O 1
ATOM 1835 N N . ASP A 1 229 ? -17.165 -9.863 2.945 1.00 95.81 229 ASP A N 1
ATOM 1836 C CA . ASP A 1 229 ? -18.010 -10.034 1.769 1.00 95.81 229 ASP A CA 1
ATOM 1837 C C . ASP A 1 229 ? -17.165 -9.920 0.497 1.00 95.81 229 ASP A C 1
ATOM 1839 O O . ASP A 1 229 ? -16.146 -9.232 0.486 1.00 95.81 229 ASP A O 1
ATOM 1843 N N . GLU A 1 230 ? -17.613 -10.544 -0.596 1.00 95.81 230 GLU A N 1
ATOM 1844 C CA . GLU A 1 230 ? -16.949 -10.422 -1.898 1.00 95.81 230 GLU A CA 1
ATOM 1845 C C . GLU A 1 230 ? -16.851 -8.932 -2.309 1.00 95.81 230 GLU A C 1
ATOM 1847 O O . GLU A 1 230 ? -17.882 -8.277 -2.523 1.00 95.81 230 GLU A O 1
ATOM 1852 N N . PRO A 1 231 ? -15.638 -8.376 -2.476 1.00 96.00 231 PRO A N 1
ATOM 1853 C CA . PRO A 1 231 ? -15.401 -6.937 -2.541 1.00 96.00 231 PRO A CA 1
ATOM 1854 C C . PRO A 1 231 ? -15.613 -6.387 -3.963 1.00 96.00 231 PRO A C 1
ATOM 1856 O O . PRO A 1 231 ? -14.750 -5.724 -4.534 1.00 96.00 231 PRO A O 1
ATOM 1859 N N . THR A 1 232 ? -16.776 -6.667 -4.555 1.00 95.56 232 THR A N 1
ATOM 1860 C CA . THR A 1 232 ? -17.090 -6.400 -5.975 1.00 95.56 232 THR A CA 1
ATOM 1861 C C . THR A 1 232 ? -16.898 -4.929 -6.351 1.00 95.56 232 THR A C 1
ATOM 1863 O O . THR A 1 232 ? -16.279 -4.615 -7.368 1.00 95.56 232 THR A O 1
ATOM 1866 N N . GLU A 1 233 ? -17.396 -4.016 -5.516 1.00 95.88 233 GLU A N 1
ATOM 1867 C CA . GLU A 1 233 ? -17.289 -2.573 -5.752 1.00 95.88 233 GLU A CA 1
ATOM 1868 C C . GLU A 1 233 ? -15.839 -2.088 -5.627 1.00 95.88 233 GLU A C 1
ATOM 1870 O O . GLU A 1 233 ? -15.391 -1.274 -6.434 1.00 95.88 233 GLU A O 1
ATOM 1875 N N . ILE A 1 234 ? -15.085 -2.655 -4.677 1.00 97.75 234 ILE A N 1
ATOM 1876 C CA . ILE A 1 234 ? -13.669 -2.338 -4.462 1.00 97.75 234 ILE A CA 1
ATOM 1877 C C . ILE A 1 234 ? -12.835 -2.805 -5.655 1.00 97.75 234 ILE A C 1
ATOM 1879 O O . ILE A 1 234 ? -12.010 -2.046 -6.157 1.00 97.75 234 ILE A O 1
ATOM 1883 N N . ILE A 1 235 ? -13.072 -4.024 -6.150 1.00 95.44 235 ILE A N 1
ATOM 1884 C CA . ILE A 1 235 ? -12.407 -4.555 -7.348 1.00 95.44 235 ILE A CA 1
ATOM 1885 C C . ILE A 1 235 ? -12.710 -3.665 -8.557 1.00 95.44 235 ILE A C 1
ATOM 1887 O O . ILE A 1 235 ? -11.794 -3.286 -9.283 1.00 95.44 235 ILE A O 1
ATOM 1891 N N . ARG A 1 236 ? -13.982 -3.302 -8.764 1.00 95.19 236 ARG A N 1
ATOM 1892 C CA . ARG A 1 236 ? -14.403 -2.459 -9.892 1.00 95.19 236 ARG A CA 1
ATOM 1893 C C . ARG A 1 236 ? -13.737 -1.083 -9.869 1.00 95.19 236 ARG A C 1
ATOM 1895 O O . ARG A 1 236 ? -13.392 -0.561 -10.927 1.00 95.19 236 ARG A O 1
ATOM 1902 N N . ASP A 1 237 ? -13.623 -0.482 -8.689 1.00 96.88 237 ASP A N 1
ATOM 1903 C CA . ASP A 1 237 ? -13.123 0.883 -8.520 1.00 96.88 237 ASP A CA 1
ATOM 1904 C C . ASP A 1 237 ? -11.616 0.966 -8.238 1.00 96.88 237 ASP A C 1
ATOM 1906 O O . ASP A 1 237 ? -11.076 2.069 -8.132 1.00 96.88 237 ASP A O 1
ATOM 1910 N N . PHE A 1 238 ? -10.926 -0.175 -8.160 1.00 96.69 238 PHE A N 1
ATOM 1911 C CA . PHE A 1 238 ? -9.473 -0.228 -8.079 1.00 96.69 238 PHE A CA 1
ATOM 1912 C C . PHE A 1 238 ? -8.863 0.320 -9.375 1.00 96.69 238 PHE A C 1
ATOM 1914 O O . PHE A 1 238 ? -9.163 -0.161 -10.467 1.00 96.69 238 PHE A O 1
ATOM 1921 N N . GLU A 1 239 ? -7.968 1.302 -9.267 1.00 95.50 239 GLU A N 1
ATOM 1922 C CA . GLU A 1 239 ? -7.252 1.856 -10.420 1.00 95.50 239 GLU A CA 1
ATOM 1923 C C . GLU A 1 239 ? -5.911 1.122 -10.625 1.00 95.50 239 GLU A C 1
ATOM 1925 O O . GLU A 1 239 ? -4.966 1.354 -9.860 1.00 95.50 239 GLU A O 1
ATOM 1930 N N . PRO A 1 240 ? -5.790 0.230 -11.632 1.00 95.31 240 PRO A N 1
ATOM 1931 C CA . PRO A 1 240 ? -4.557 -0.505 -11.878 1.00 95.31 240 PRO A CA 1
ATOM 1932 C C . PRO A 1 240 ? -3.447 0.414 -12.390 1.00 95.31 240 PRO A C 1
ATOM 1934 O O . PRO A 1 240 ? -3.641 1.239 -13.283 1.00 95.31 240 PRO A O 1
ATOM 1937 N N . LEU A 1 241 ? -2.250 0.220 -11.847 1.00 95.88 241 LEU A N 1
ATOM 1938 C CA . LEU A 1 241 ? -1.016 0.883 -12.267 1.00 95.88 241 LEU A CA 1
ATOM 1939 C C . LEU A 1 241 ? -0.353 0.140 -13.432 1.00 95.88 241 LEU A C 1
ATOM 1941 O O . LEU A 1 241 ? 0.283 0.755 -14.287 1.00 95.88 241 LEU A O 1
ATOM 1945 N N . LEU A 1 242 ? -0.507 -1.184 -13.466 1.00 96.25 242 LEU A N 1
ATOM 1946 C CA . LEU A 1 242 ? 0.054 -2.074 -14.475 1.00 96.25 242 LEU A CA 1
ATOM 1947 C C . LEU A 1 242 ? -1.065 -2.684 -15.318 1.00 96.25 242 LEU A C 1
ATOM 1949 O O . LEU A 1 242 ? -1.824 -3.520 -14.834 1.00 96.25 242 LEU A O 1
ATOM 1953 N N . VAL A 1 243 ? -1.124 -2.311 -16.594 1.00 94.12 243 VAL A N 1
ATOM 1954 C CA . VAL A 1 243 ? -2.110 -2.822 -17.555 1.00 94.12 243 VAL A CA 1
ATOM 1955 C C . VAL A 1 243 ? -1.365 -3.345 -18.774 1.00 94.12 243 VAL A C 1
ATOM 1957 O O . VAL A 1 243 ? -0.499 -2.656 -19.310 1.00 94.12 243 VAL A O 1
ATOM 1960 N N . ASP A 1 244 ? -1.656 -4.577 -19.193 1.00 92.12 244 ASP A N 1
ATOM 1961 C CA . ASP A 1 244 ? -1.026 -5.214 -20.359 1.00 92.12 244 ASP A CA 1
ATOM 1962 C C . ASP A 1 244 ? 0.514 -5.136 -20.348 1.00 92.12 244 ASP A C 1
ATOM 1964 O O . ASP A 1 244 ? 1.152 -4.843 -21.359 1.00 92.12 244 ASP A O 1
ATOM 1968 N N . ARG A 1 245 ? 1.126 -5.393 -19.180 1.00 95.12 245 ARG A N 1
ATOM 1969 C CA . ARG A 1 245 ? 2.586 -5.319 -18.939 1.00 95.12 245 ARG A CA 1
ATOM 1970 C C . ARG A 1 245 ? 3.189 -3.913 -19.060 1.00 95.12 245 ARG A C 1
ATOM 1972 O O . ARG A 1 245 ? 4.413 -3.783 -19.091 1.00 95.12 245 ARG A O 1
ATOM 1979 N N . VAL A 1 246 ? 2.367 -2.867 -19.102 1.00 96.88 246 VAL A N 1
ATOM 1980 C CA . VAL A 1 246 ? 2.817 -1.476 -19.195 1.00 96.88 246 VAL A CA 1
ATOM 1981 C C . VAL A 1 246 ? 2.336 -0.665 -17.993 1.00 96.88 246 VAL A C 1
ATOM 1983 O O . VAL A 1 246 ? 1.150 -0.642 -17.676 1.00 96.88 246 VAL A O 1
ATOM 1986 N N . VAL A 1 247 ? 3.262 0.048 -17.357 1.00 97.88 247 VAL A N 1
ATOM 1987 C CA . VAL A 1 247 ? 2.970 1.117 -16.399 1.00 97.88 247 VAL A CA 1
ATOM 1988 C C . VAL A 1 247 ? 3.105 2.446 -17.130 1.00 97.88 247 VAL A C 1
ATOM 1990 O O . VAL A 1 247 ? 4.176 2.784 -17.641 1.00 97.88 247 VAL A O 1
ATOM 1993 N N . ARG A 1 248 ? 2.018 3.213 -17.207 1.00 97.56 248 ARG A N 1
ATOM 1994 C CA . ARG A 1 248 ? 2.027 4.544 -17.828 1.00 97.56 248 ARG A CA 1
ATOM 1995 C C . ARG A 1 248 ? 2.103 5.609 -16.748 1.00 97.56 248 ARG A C 1
ATOM 1997 O O . ARG A 1 248 ? 1.254 5.645 -15.865 1.00 97.56 248 ARG A O 1
ATOM 2004 N N . VAL A 1 249 ? 3.104 6.473 -16.840 1.00 97.56 249 VAL A N 1
ATOM 2005 C CA . VAL A 1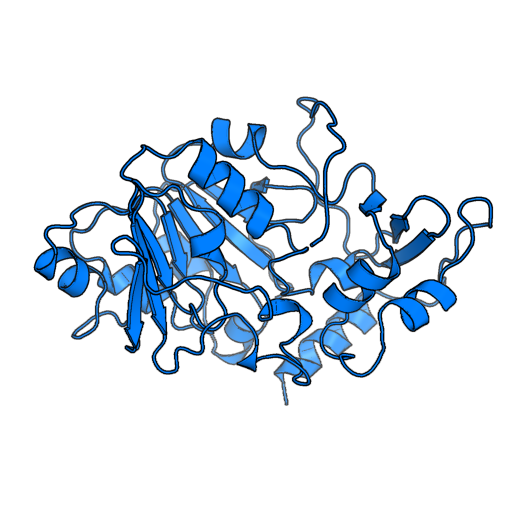 249 ? 3.384 7.509 -15.840 1.00 97.56 249 VAL A CA 1
ATOM 2006 C C . VAL A 1 249 ? 3.646 8.849 -16.511 1.00 97.56 249 VAL A C 1
ATOM 2008 O O . VAL A 1 249 ? 3.987 8.902 -17.690 1.00 97.56 249 VAL A O 1
ATOM 2011 N N . ASP A 1 250 ? 3.529 9.939 -15.758 1.00 97.50 250 ASP A N 1
ATOM 2012 C CA . ASP A 1 250 ? 3.887 11.270 -16.266 1.00 97.50 250 ASP A CA 1
ATOM 2013 C C . ASP A 1 250 ? 5.400 11.433 -16.432 1.00 97.50 250 ASP A C 1
ATOM 2015 O O . ASP A 1 250 ? 5.868 12.144 -17.322 1.00 97.50 250 ASP A O 1
ATOM 2019 N N . HIS A 1 251 ? 6.168 10.775 -15.560 1.00 97.69 251 HIS A N 1
ATOM 2020 C CA . HIS A 1 251 ? 7.615 10.878 -15.528 1.00 97.69 251 HIS A CA 1
ATOM 2021 C C . HIS A 1 251 ? 8.261 9.538 -15.174 1.00 97.69 251 HIS A C 1
ATOM 2023 O O . HIS A 1 251 ? 8.202 9.091 -14.025 1.00 97.69 251 HIS A O 1
ATOM 2029 N N . VAL A 1 252 ? 8.925 8.900 -16.145 1.00 97.88 252 VAL A N 1
ATOM 2030 C CA . VAL A 1 252 ? 9.545 7.577 -15.935 1.00 97.88 252 VAL A CA 1
ATOM 2031 C C . VAL A 1 252 ? 10.597 7.617 -14.824 1.00 97.88 252 VAL A C 1
ATOM 2033 O O . VAL A 1 252 ? 10.677 6.706 -14.007 1.00 97.88 252 VAL A O 1
ATOM 2036 N N . GLY A 1 253 ? 11.352 8.713 -14.728 1.00 97.38 253 GLY A N 1
ATOM 2037 C CA . GLY A 1 253 ? 12.373 8.889 -13.702 1.00 97.38 253 GLY A CA 1
ATOM 2038 C C . GLY A 1 253 ? 11.816 8.978 -12.281 1.00 97.38 253 GLY A C 1
ATOM 2039 O O . GLY A 1 253 ? 12.446 8.475 -11.360 1.00 97.38 253 GLY A O 1
ATOM 2040 N N . GLU A 1 254 ? 10.625 9.565 -12.093 1.00 95.75 254 GLU A N 1
ATOM 2041 C CA . GLU A 1 254 ? 10.004 9.645 -10.759 1.00 95.75 254 GLU A CA 1
ATOM 2042 C C . GLU A 1 254 ? 9.508 8.271 -10.316 1.00 95.75 254 GLU A C 1
ATOM 2044 O O . GLU A 1 254 ? 9.710 7.884 -9.167 1.00 95.75 254 GLU A O 1
ATOM 2049 N N . PHE A 1 255 ? 8.926 7.505 -11.243 1.00 96.94 255 PHE A N 1
ATOM 2050 C CA . PHE A 1 255 ? 8.534 6.127 -10.974 1.00 96.94 255 PHE A CA 1
ATOM 2051 C C . PHE A 1 255 ? 9.742 5.263 -10.602 1.00 96.94 255 PHE A C 1
ATOM 2053 O O . PHE A 1 255 ? 9.688 4.527 -9.623 1.00 96.94 255 PHE A O 1
ATOM 2060 N N . LEU A 1 256 ? 10.851 5.367 -11.342 1.00 96.81 256 LEU A N 1
ATOM 2061 C CA . LEU A 1 256 ? 12.065 4.604 -11.036 1.00 96.81 256 LEU A CA 1
ATOM 2062 C C . LEU A 1 256 ? 12.697 5.027 -9.703 1.00 96.81 256 LEU A C 1
ATOM 2064 O O . LEU A 1 256 ? 13.178 4.162 -8.978 1.00 96.81 256 LEU A O 1
ATOM 2068 N N . SER A 1 257 ? 12.645 6.312 -9.338 1.00 94.62 257 SER A N 1
ATOM 2069 C CA . SER A 1 257 ? 13.032 6.763 -7.995 1.00 94.62 257 SER A CA 1
ATOM 2070 C C . SER A 1 257 ? 12.135 6.179 -6.901 1.00 94.62 257 SER A C 1
ATOM 2072 O O . SER A 1 257 ? 12.642 5.820 -5.846 1.00 94.62 257 SER A O 1
ATOM 2074 N N . ALA A 1 258 ? 10.824 6.067 -7.132 1.00 94.44 258 ALA A N 1
ATOM 2075 C CA . ALA A 1 258 ? 9.903 5.439 -6.183 1.00 94.44 258 ALA A CA 1
ATOM 2076 C C . ALA A 1 258 ? 10.136 3.923 -6.069 1.00 94.44 258 ALA A C 1
ATOM 2078 O O . ALA A 1 258 ? 10.055 3.371 -4.973 1.00 94.44 258 ALA A O 1
ATOM 2079 N N . LEU A 1 259 ? 10.453 3.272 -7.191 1.00 95.81 259 LEU A N 1
ATOM 2080 C CA . LEU A 1 259 ? 10.744 1.845 -7.272 1.00 95.81 259 LEU A CA 1
ATOM 2081 C C . LEU A 1 259 ? 12.052 1.480 -6.569 1.00 95.81 259 LEU A C 1
ATOM 2083 O O . LEU A 1 259 ? 12.082 0.559 -5.758 1.00 95.81 259 LEU A O 1
ATOM 2087 N N . TYR A 1 260 ? 13.118 2.219 -6.863 1.00 93.75 260 TYR A N 1
ATOM 2088 C CA . TYR A 1 260 ? 14.448 2.043 -6.285 1.00 93.75 260 TYR A CA 1
ATOM 2089 C C . TYR A 1 260 ? 14.692 3.073 -5.181 1.00 93.75 260 TYR A C 1
ATOM 2091 O O . TYR A 1 260 ? 15.712 3.761 -5.178 1.00 93.75 260 TYR A O 1
ATOM 2099 N N . TRP A 1 261 ? 13.736 3.206 -4.260 1.00 90.44 261 TRP A N 1
ATOM 2100 C CA . TRP A 1 261 ? 13.731 4.257 -3.238 1.00 90.44 261 TRP A CA 1
ATOM 2101 C C . TRP A 1 261 ? 14.983 4.264 -2.351 1.00 90.44 261 TRP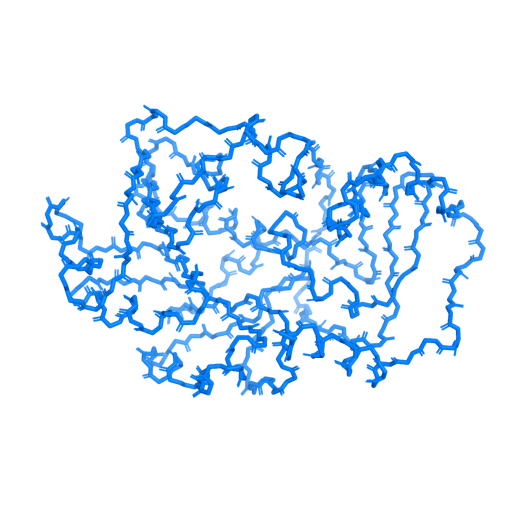 A C 1
ATOM 2103 O O . TRP A 1 261 ? 15.447 5.326 -1.941 1.00 90.44 261 TRP A O 1
ATOM 2113 N N . GLU A 1 262 ? 15.603 3.104 -2.126 1.00 88.12 262 GLU A N 1
ATOM 2114 C CA . GLU A 1 262 ? 16.867 2.982 -1.390 1.00 88.12 262 GLU A CA 1
ATOM 2115 C C . GLU A 1 262 ? 18.012 3.753 -2.069 1.00 88.12 262 GLU A C 1
ATOM 2117 O O . GLU A 1 262 ? 18.897 4.301 -1.401 1.00 88.12 262 GLU A O 1
ATOM 2122 N N . ALA A 1 263 ? 17.962 3.894 -3.397 1.00 89.69 263 ALA A N 1
ATOM 2123 C CA . ALA A 1 263 ? 18.878 4.705 -4.193 1.00 89.69 263 ALA A CA 1
ATOM 2124 C C . ALA A 1 263 ? 18.515 6.206 -4.163 1.00 89.69 263 ALA A C 1
ATOM 2126 O O . ALA A 1 263 ? 18.679 6.910 -5.158 1.00 89.69 263 ALA A O 1
ATOM 2127 N N . HIS A 1 264 ? 18.077 6.714 -3.006 1.00 82.62 264 HIS A N 1
ATOM 2128 C CA . HIS A 1 264 ? 17.644 8.097 -2.753 1.00 82.62 264 HIS A CA 1
ATOM 2129 C C . HIS A 1 264 ? 18.648 9.194 -3.164 1.00 82.62 264 HIS A C 1
ATOM 2131 O O . HIS A 1 264 ? 18.278 10.353 -3.323 1.00 82.62 264 HIS A O 1
ATOM 2137 N N . HIS A 1 265 ? 19.921 8.847 -3.365 1.00 86.19 265 HIS A N 1
ATOM 2138 C CA . HIS A 1 265 ? 20.959 9.751 -3.864 1.00 86.19 265 HIS A CA 1
ATOM 2139 C C . HIS A 1 265 ? 20.898 9.982 -5.388 1.00 86.19 265 HIS A C 1
ATOM 2141 O O . HIS A 1 265 ? 21.566 10.882 -5.901 1.00 86.19 265 HIS A O 1
ATOM 2147 N N . ILE A 1 266 ? 20.130 9.175 -6.126 1.00 90.56 266 ILE A N 1
ATOM 2148 C CA . ILE A 1 266 ? 19.936 9.299 -7.572 1.00 90.56 266 ILE A CA 1
ATOM 2149 C C . ILE A 1 266 ? 18.666 10.113 -7.824 1.00 90.56 266 ILE A C 1
ATOM 2151 O O . ILE A 1 266 ? 17.562 9.700 -7.472 1.00 90.56 266 ILE A O 1
ATOM 2155 N N . CYS A 1 267 ? 18.807 11.272 -8.471 1.00 91.25 267 CYS A N 1
ATOM 2156 C CA . CYS A 1 267 ? 17.650 12.104 -8.788 1.00 91.25 267 CYS A CA 1
ATOM 2157 C C . CYS A 1 267 ? 16.810 11.513 -9.943 1.00 91.25 267 CYS A C 1
ATOM 2159 O O . CYS A 1 267 ? 17.366 10.833 -10.818 1.00 91.25 267 CYS A O 1
ATOM 2161 N N . PRO A 1 268 ? 15.501 11.829 -10.015 1.00 94.69 268 PRO A N 1
ATOM 2162 C CA . PRO A 1 268 ? 14.607 11.343 -11.071 1.00 94.69 268 PRO A CA 1
ATOM 2163 C C . PRO A 1 268 ? 15.125 11.584 -12.493 1.00 94.69 268 PRO A C 1
ATOM 2165 O O . PRO A 1 268 ? 15.027 10.708 -13.351 1.00 94.69 268 PRO A O 1
ATOM 2168 N N . GLU A 1 269 ? 15.747 12.737 -12.748 1.00 97.00 269 GLU A N 1
ATOM 2169 C CA . GLU A 1 269 ? 16.327 13.033 -14.061 1.00 97.00 269 GLU A CA 1
ATOM 2170 C C . GLU A 1 269 ? 17.435 12.050 -14.427 1.00 97.00 269 GLU A C 1
ATOM 2172 O O . GLU A 1 269 ? 17.500 11.595 -15.565 1.00 97.00 269 GLU A O 1
ATOM 2177 N N . THR A 1 270 ? 18.283 11.656 -13.476 1.00 96.62 270 THR A N 1
ATOM 2178 C CA . THR A 1 270 ? 19.350 10.681 -13.745 1.00 96.62 270 THR A CA 1
ATOM 2179 C C . THR A 1 270 ? 18.759 9.325 -14.130 1.00 96.62 270 THR A C 1
ATOM 2181 O O . THR A 1 270 ? 19.217 8.718 -15.096 1.00 96.62 270 THR A O 1
ATOM 2184 N N . PHE A 1 271 ? 17.691 8.882 -13.456 1.00 96.69 271 PHE A N 1
ATOM 2185 C CA . PHE A 1 271 ? 16.945 7.690 -13.870 1.00 96.69 271 PHE A CA 1
ATOM 2186 C C . PHE A 1 271 ? 16.368 7.820 -15.280 1.00 96.69 271 PHE A C 1
ATOM 2188 O O . PHE A 1 271 ? 16.520 6.906 -16.094 1.00 96.69 271 PHE A O 1
ATOM 2195 N N . LYS A 1 272 ? 15.763 8.965 -15.606 1.00 97.25 272 LYS A N 1
ATOM 2196 C CA . LYS A 1 272 ? 15.207 9.215 -16.940 1.00 97.25 272 LYS A CA 1
ATOM 2197 C C . LYS A 1 272 ? 16.272 9.180 -18.038 1.00 97.25 272 LYS A C 1
ATOM 2199 O O . LYS A 1 272 ? 16.037 8.571 -19.074 1.00 97.25 272 LYS A O 1
ATOM 2204 N N . HIS A 1 273 ? 17.468 9.717 -17.798 1.00 96.50 273 HIS A N 1
ATOM 2205 C CA . HIS A 1 273 ? 18.580 9.645 -18.758 1.00 96.50 273 HIS A CA 1
ATOM 2206 C C . HIS A 1 273 ? 19.078 8.211 -19.022 1.00 96.50 273 HIS A C 1
ATOM 2208 O O . HIS A 1 273 ? 19.707 7.966 -20.050 1.00 96.50 273 HIS A O 1
ATOM 2214 N N . MET A 1 274 ? 18.814 7.257 -18.121 1.00 93.94 274 MET A N 1
ATOM 2215 C CA . MET A 1 274 ? 19.120 5.833 -18.332 1.00 93.94 274 MET A CA 1
ATOM 2216 C C . MET A 1 274 ? 18.032 5.088 -19.124 1.00 93.94 274 MET A C 1
ATOM 2218 O O . MET A 1 274 ? 18.222 3.922 -19.485 1.00 93.94 274 MET A O 1
ATOM 2222 N N . CYS A 1 275 ? 16.891 5.733 -19.373 1.00 97.50 275 CYS A N 1
ATOM 2223 C CA . CYS A 1 275 ? 15.795 5.193 -20.168 1.00 97.50 275 CYS A CA 1
ATOM 2224 C C . CYS A 1 275 ? 16.082 5.332 -21.670 1.00 97.50 275 CYS A C 1
ATOM 2226 O O . CYS A 1 275 ? 16.993 6.043 -22.094 1.00 97.50 275 CYS A O 1
ATOM 2228 N N . ILE A 1 276 ? 15.299 4.634 -22.487 1.00 97.88 276 ILE A N 1
ATOM 2229 C CA . ILE A 1 276 ? 15.392 4.686 -23.951 1.00 97.88 276 ILE A CA 1
ATOM 2230 C C . ILE A 1 276 ? 14.176 5.410 -24.530 1.00 97.88 276 ILE A C 1
ATOM 2232 O O . ILE A 1 276 ? 13.132 5.476 -23.886 1.00 97.88 276 ILE A O 1
ATOM 2236 N N . ALA A 1 277 ? 14.296 5.940 -25.748 1.00 97.81 277 ALA A N 1
ATOM 2237 C CA . ALA A 1 277 ? 13.158 6.521 -26.455 1.00 97.81 277 ALA A CA 1
ATOM 2238 C C . ALA A 1 277 ? 12.063 5.468 -26.704 1.00 97.81 277 ALA A C 1
ATOM 2240 O O . ALA A 1 277 ? 12.353 4.280 -26.878 1.00 97.81 277 ALA A O 1
ATOM 2241 N N . ASN A 1 278 ? 10.802 5.897 -26.745 1.00 97.06 278 ASN A N 1
ATOM 2242 C CA . ASN A 1 278 ? 9.659 4.994 -26.925 1.00 97.06 278 ASN A CA 1
ATOM 2243 C C . ASN A 1 278 ? 9.718 4.159 -28.223 1.00 97.06 278 ASN A C 1
ATOM 2245 O O . ASN A 1 278 ? 9.268 3.010 -28.232 1.00 97.06 278 ASN A O 1
ATOM 2249 N N . ASP A 1 279 ? 10.299 4.708 -29.292 1.00 96.44 279 ASP A N 1
ATOM 2250 C CA . ASP A 1 279 ? 10.470 4.061 -30.600 1.00 96.44 279 ASP A CA 1
ATOM 2251 C C . ASP A 1 279 ? 11.725 3.177 -30.704 1.00 96.44 279 ASP A C 1
ATOM 2253 O O . ASP A 1 279 ? 11.862 2.405 -31.657 1.00 96.44 279 ASP A O 1
ATOM 2257 N N . ALA A 1 280 ? 12.628 3.240 -29.723 1.00 97.25 280 ALA A N 1
ATOM 2258 C CA . ALA A 1 280 ? 13.796 2.376 -29.674 1.00 97.25 280 ALA A CA 1
ATOM 2259 C C . ALA A 1 280 ? 13.391 0.915 -29.378 1.00 97.25 280 ALA A C 1
ATOM 2261 O O . ALA A 1 280 ? 12.384 0.673 -28.703 1.00 97.25 280 ALA A O 1
ATOM 2262 N N . PRO A 1 281 ? 14.165 -0.086 -29.837 1.00 96.62 281 PRO A N 1
ATOM 2263 C CA . PRO A 1 281 ? 13.942 -1.481 -29.463 1.00 96.62 281 PRO A CA 1
ATOM 2264 C C . PRO A 1 281 ? 13.981 -1.678 -27.943 1.00 96.62 281 PRO A C 1
ATOM 2266 O O . PRO A 1 281 ? 14.795 -1.053 -27.265 1.00 96.62 281 PRO A O 1
ATOM 2269 N N . ASP A 1 282 ? 13.128 -2.563 -27.422 1.00 95.50 282 ASP A N 1
ATOM 2270 C CA . ASP A 1 282 ? 13.100 -2.879 -25.991 1.00 95.50 282 ASP A CA 1
ATOM 2271 C C . ASP A 1 282 ? 14.454 -3.405 -25.502 1.00 95.50 282 ASP A C 1
ATOM 2273 O O . ASP A 1 282 ? 15.140 -4.178 -26.181 1.00 95.50 282 ASP A O 1
ATOM 2277 N N . ARG A 1 283 ? 14.832 -2.995 -24.290 1.00 93.31 283 ARG A N 1
ATOM 2278 C CA . ARG A 1 283 ? 16.083 -3.398 -23.652 1.00 93.31 283 ARG A CA 1
ATOM 2279 C C . ARG A 1 283 ? 15.819 -4.529 -22.665 1.00 93.31 283 ARG A C 1
ATOM 2281 O O . ARG A 1 283 ? 15.513 -4.288 -21.505 1.00 93.31 283 ARG A O 1
ATOM 2288 N N . ILE A 1 284 ? 15.982 -5.758 -23.137 1.00 93.75 284 ILE A N 1
ATOM 2289 C CA . ILE A 1 284 ? 15.824 -6.976 -22.338 1.00 93.75 284 ILE A CA 1
ATOM 2290 C C . ILE A 1 284 ? 17.204 -7.549 -22.011 1.00 93.75 284 ILE A C 1
ATOM 2292 O O . ILE A 1 284 ? 18.035 -7.728 -22.904 1.00 93.75 284 ILE A O 1
ATOM 2296 N N . ASP A 1 285 ? 17.452 -7.848 -20.738 1.00 92.69 285 ASP A N 1
ATOM 2297 C CA . ASP A 1 285 ? 18.661 -8.546 -20.303 1.00 92.69 285 ASP A CA 1
ATOM 2298 C C . ASP A 1 285 ? 18.431 -10.059 -20.346 1.00 92.69 285 ASP A C 1
ATOM 2300 O O . ASP A 1 285 ? 17.838 -10.645 -19.442 1.00 92.69 285 ASP A O 1
ATOM 2304 N N . ALA A 1 286 ? 18.927 -10.700 -21.403 1.00 90.69 286 ALA A N 1
ATOM 2305 C CA . ALA A 1 286 ? 18.827 -12.148 -21.575 1.00 90.69 286 ALA A CA 1
ATOM 2306 C C . ALA A 1 286 ? 19.617 -12.955 -20.525 1.00 90.69 286 ALA A C 1
ATOM 2308 O O . ALA A 1 286 ? 19.451 -14.171 -20.454 1.00 90.69 286 ALA A O 1
ATOM 2309 N N . SER A 1 287 ? 20.491 -12.313 -19.741 1.00 93.69 287 SER A N 1
ATOM 2310 C CA . SER A 1 287 ? 21.234 -12.955 -18.652 1.00 93.69 287 SER A CA 1
ATOM 2311 C C . SER A 1 287 ? 20.525 -12.876 -17.297 1.00 93.69 287 SER A C 1
ATOM 2313 O O . SER A 1 287 ? 20.960 -13.535 -16.349 1.00 93.69 287 SER A O 1
ATOM 2315 N N . TRP A 1 288 ? 19.431 -12.110 -17.197 1.00 96.56 288 TRP A N 1
ATOM 2316 C CA . TRP A 1 288 ? 18.648 -12.018 -15.971 1.00 96.56 288 TRP A CA 1
ATOM 2317 C C . TRP A 1 288 ? 18.003 -13.367 -15.627 1.00 96.56 288 TRP A C 1
ATOM 2319 O O . TRP A 1 288 ? 17.501 -14.079 -16.498 1.00 96.56 288 TRP A O 1
ATOM 2329 N N . ASN A 1 289 ? 18.020 -13.727 -14.343 1.00 96.25 289 ASN A N 1
ATOM 2330 C CA . ASN A 1 289 ? 17.573 -15.027 -13.860 1.00 96.25 289 ASN A CA 1
ATOM 2331 C C . ASN A 1 289 ? 16.799 -14.887 -12.539 1.00 96.25 289 ASN A C 1
ATOM 2333 O O . ASN A 1 289 ? 17.314 -14.324 -11.570 1.00 96.25 289 ASN A O 1
ATOM 2337 N N . LEU A 1 290 ? 15.582 -15.438 -12.503 1.00 96.06 290 LEU A N 1
ATOM 2338 C CA . LEU A 1 290 ? 14.675 -15.337 -11.356 1.00 96.06 290 LEU A CA 1
ATOM 2339 C C . LEU A 1 290 ? 15.201 -16.056 -10.108 1.00 96.06 290 LEU A C 1
ATOM 2341 O O . LEU A 1 290 ? 15.090 -15.519 -9.013 1.00 96.06 290 LEU A O 1
ATOM 2345 N N . GLU A 1 291 ? 15.802 -17.238 -10.252 1.00 95.81 291 GLU A N 1
ATOM 2346 C CA . GLU A 1 291 ? 16.345 -18.001 -9.119 1.00 95.81 291 GLU A CA 1
ATOM 2347 C C . GLU A 1 291 ? 17.464 -17.219 -8.416 1.00 95.81 291 GLU A C 1
ATOM 2349 O O . GLU A 1 291 ? 17.473 -17.085 -7.191 1.00 95.81 291 GLU A O 1
ATOM 2354 N N . HIS A 1 292 ? 18.368 -16.616 -9.192 1.00 96.00 292 HIS A N 1
ATOM 2355 C CA . HIS A 1 292 ? 19.407 -15.737 -8.662 1.00 96.00 292 HIS A CA 1
ATOM 2356 C C . HIS A 1 292 ? 18.825 -14.492 -7.984 1.00 96.00 292 HIS A C 1
ATOM 2358 O O . HIS A 1 292 ? 19.333 -14.085 -6.936 1.00 96.00 292 HIS A O 1
ATOM 2364 N N . ALA A 1 293 ? 17.779 -13.894 -8.564 1.00 96.06 293 ALA A N 1
ATOM 2365 C CA . ALA A 1 293 ? 17.118 -12.713 -8.016 1.00 96.06 293 ALA A CA 1
ATOM 2366 C C . ALA A 1 293 ? 16.411 -13.019 -6.684 1.00 96.06 293 ALA A C 1
ATOM 2368 O O . ALA A 1 293 ? 16.645 -12.317 -5.702 1.00 96.06 293 ALA A O 1
ATOM 2369 N N . LEU A 1 294 ? 15.648 -14.115 -6.610 1.00 95.06 294 LEU A N 1
ATOM 2370 C CA . LEU A 1 294 ? 15.013 -14.604 -5.380 1.00 95.06 294 LEU A CA 1
ATOM 2371 C C . LEU A 1 294 ? 16.049 -14.912 -4.296 1.00 95.06 294 LEU A C 1
ATOM 2373 O O . LEU A 1 294 ? 15.909 -14.467 -3.158 1.00 95.06 294 LEU A O 1
ATOM 2377 N N . ALA A 1 295 ? 17.130 -15.612 -4.650 1.00 93.50 295 ALA A N 1
ATOM 2378 C CA . ALA A 1 295 ? 18.201 -15.915 -3.707 1.00 93.50 295 ALA A CA 1
ATOM 2379 C C . ALA A 1 295 ? 18.907 -14.645 -3.203 1.00 93.50 295 ALA A C 1
ATOM 2381 O O . ALA A 1 295 ? 19.325 -14.592 -2.049 1.00 93.50 295 ALA A O 1
ATOM 2382 N N . ALA A 1 296 ? 19.079 -13.628 -4.053 1.00 93.81 296 ALA A N 1
ATOM 2383 C CA . ALA A 1 296 ? 19.644 -12.344 -3.645 1.00 93.81 296 ALA A CA 1
ATOM 2384 C C . ALA A 1 296 ? 18.708 -11.570 -2.715 1.00 93.81 296 ALA A C 1
ATOM 2386 O O . ALA A 1 296 ? 19.176 -11.076 -1.693 1.00 93.81 296 ALA A O 1
ATOM 2387 N N . TYR A 1 297 ? 17.417 -11.524 -3.039 1.00 93.44 297 TYR A N 1
ATOM 2388 C CA . TYR A 1 297 ? 16.396 -10.870 -2.228 1.00 93.44 297 TYR A CA 1
ATOM 2389 C C . TYR A 1 297 ? 16.276 -11.509 -0.839 1.00 93.44 297 TYR A C 1
ATOM 2391 O O . TYR A 1 297 ? 16.396 -10.809 0.161 1.00 93.44 297 TYR A O 1
ATOM 2399 N N . GLY A 1 298 ? 16.180 -12.840 -0.752 1.00 90.69 298 GLY A N 1
ATOM 2400 C CA . GLY A 1 298 ? 16.113 -13.541 0.537 1.00 90.69 298 GLY A CA 1
ATOM 2401 C C . GLY A 1 298 ? 17.318 -13.261 1.447 1.00 90.69 298 GLY A C 1
ATOM 2402 O O . GLY A 1 298 ? 17.146 -13.036 2.644 1.00 90.69 298 GLY A O 1
ATOM 2403 N N . ARG A 1 299 ? 18.531 -13.164 0.875 1.00 91.75 299 ARG A N 1
ATOM 2404 C CA . ARG A 1 299 ? 19.761 -12.850 1.628 1.00 91.75 299 ARG A CA 1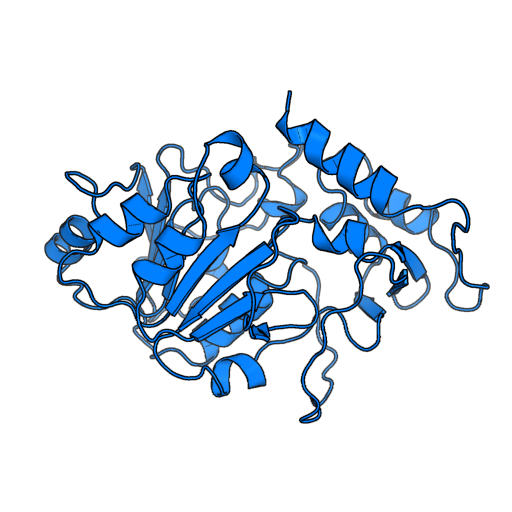
ATOM 2405 C C . ARG A 1 299 ? 19.765 -11.463 2.268 1.00 91.75 299 ARG A C 1
ATOM 2407 O O . ARG A 1 299 ? 20.525 -11.263 3.210 1.00 91.75 299 ARG A O 1
ATOM 2414 N N . ILE A 1 300 ? 18.968 -10.510 1.778 1.00 88.75 300 ILE A N 1
ATOM 2415 C CA . ILE A 1 300 ? 18.854 -9.178 2.400 1.00 88.75 300 ILE A CA 1
ATOM 2416 C C . ILE A 1 300 ? 18.336 -9.320 3.837 1.00 88.75 300 ILE A C 1
ATOM 2418 O O . ILE A 1 300 ? 18.823 -8.640 4.735 1.00 88.75 300 ILE A O 1
ATOM 2422 N N . TYR A 1 301 ? 17.426 -10.268 4.063 1.00 84.31 301 TYR A N 1
ATOM 2423 C CA . TYR A 1 301 ? 16.767 -10.490 5.349 1.00 84.31 301 TYR A CA 1
ATOM 2424 C C . TYR A 1 301 ? 17.530 -11.442 6.283 1.00 84.31 301 TYR A C 1
ATOM 2426 O O . TYR A 1 301 ? 17.226 -11.493 7.477 1.00 84.31 301 TYR A O 1
ATOM 2434 N N . ASP A 1 302 ? 18.526 -12.171 5.769 1.00 85.19 302 ASP A N 1
ATOM 2435 C CA . ASP A 1 302 ? 19.366 -13.094 6.552 1.00 85.19 302 ASP A CA 1
ATOM 2436 C C . ASP A 1 302 ? 20.492 -12.389 7.328 1.00 85.19 302 ASP A C 1
ATOM 2438 O O . ASP A 1 302 ? 21.119 -13.011 8.190 1.00 85.19 302 ASP A O 1
ATOM 2442 N N . ASN A 1 303 ? 20.760 -11.116 7.014 1.00 61.66 303 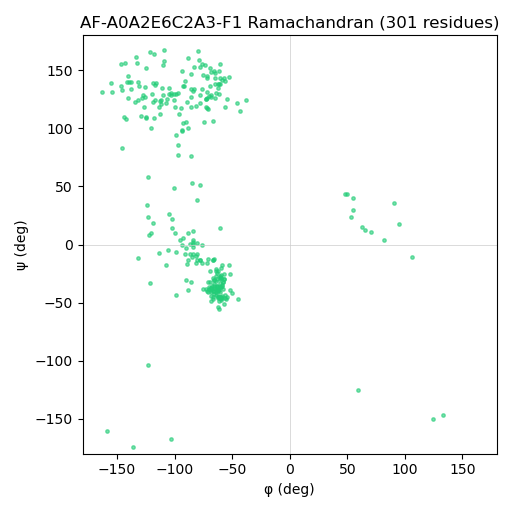ASN A N 1
ATOM 2443 C CA . ASN A 1 303 ? 21.780 -10.306 7.684 1.00 61.66 303 ASN A CA 1
ATOM 2444 C C . ASN A 1 303 ? 21.263 -9.623 8.961 1.00 61.66 303 ASN A C 1
ATOM 2446 O O . ASN A 1 303 ? 20.026 -9.445 9.129 1.00 61.66 303 ASN A O 1
#

Solvent-accessible surface area (backbone atoms only — not comparable to full-atom values): 16863 Å² total; per-residue (Å²): 132,87,71,83,83,75,93,73,86,83,67,95,64,80,67,73,84,75,59,55,78,38,71,28,35,40,27,27,94,59,36,30,43,54,43,49,36,41,68,59,50,58,33,83,37,48,92,67,29,25,52,53,29,49,52,52,16,46,54,74,72,46,61,69,69,33,33,36,37,32,35,53,31,53,26,52,62,62,76,77,68,56,56,90,61,21,34,39,39,34,24,19,62,78,60,42,75,24,8,80,87,19,58,99,41,62,47,28,75,70,18,36,53,81,58,81,71,83,45,94,43,41,44,82,41,76,40,62,64,28,52,64,94,49,6,55,28,59,55,26,60,76,68,76,44,56,60,33,53,34,36,38,36,49,53,90,81,46,47,63,36,41,62,63,6,24,72,86,44,43,69,48,27,40,34,37,72,44,32,54,56,35,68,75,69,75,51,64,73,62,59,56,51,68,74,44,74,82,48,46,45,21,40,44,32,28,60,35,73,32,76,57,89,68,84,82,86,78,45,60,45,38,44,36,39,36,24,63,57,88,58,61,68,39,60,70,54,38,62,56,54,38,54,96,55,33,30,74,43,81,46,46,11,53,52,48,35,43,59,46,26,85,51,57,88,53,53,33,66,61,48,40,71,74,37,42,52,67,88,50,81,84,66,76,68,88,84,69,52,60,69,62,48,52,56,53,56,57,51,66,70,75,106

Mean predicted aligned error: 4.87 Å

pLDDT: mean 92.04, std 12.9, range [29.52, 98.81]

Secondary structure (DSSP, 8-state):
--------PPPSS--PPPPTT-EEEEE-SSEEEEEEHHHHHT---TTTSSHHHHHHHHHHHS-TT-EEEEES-TT--GGGTS-TTSEEEEE-TT---SSGGGTTSTTHHHH-S---TTSTTEEEE-S---SSTT-HHHHHHTTT--EEEEEEE-SSS-HHHHHHTTTT-EEEEEEEEESHHHHHTT--THHHHHTSTT-EEEEEETTEEEE-SS---S---EEEEEESS--HHHHHH---SEETTEEE-S-HHHHHHHHTGGGTTS-HHHHHHTSEETTSPP---TT--HHHHHHHHHHHHT-

Sequence (303 aa):
MINLKNRYAISETAMEELPLDAWITVSDAEHKHNLPYFNYRICCNHMINGEMSLLRSIVKNAPSDAQIFDVGATGSCFPCEIEPTMHAHLFDPEFKPSGPEWRDTYGQVMYARDVDYSTDNVHVNVTAVDADENSLGRYCASRDISHINFLKVDTDGHDLGVLQGLGDVTVDMIQFEYDNIYRKKDLRIEDMFDALPGWHFYYVLPCGLVKIDEMRTDFVYTNIFASKDEPTEIIRDFEPLLVDRVVRVDHVGEFLSALYWEAHHICPETFKHMCIANDAPDRIDASWNLEHALAAYGRIYDN